Protein AF-A0A369HEW0-F1 (afdb_monomer_lite)

pLDDT: mean 71.05, std 19.81, range [28.72, 97.06]

Sequence (265 aa):
MFEVPEAKRVRREDLEASDDVSQSSLDDTNNAALRASLQAQLEKSLGLELGDVRSSTDKVRNDVSTSQTSRALDNKENEAGEFEFRLFSTAGSAPTVVLDVDEEAAGEGDIVVKRPPSYYFAIDLPDRLRQEYEVASVSGEDVLARSRCRSWGLELPWKVTTITTVAKANPDSGSTAESSANRKADKRKRPGKKTRIALRKRERAARERHDLMVKQEMDKAEHLKIKKTKLNRAKKMRRRAKDKEKKLAAVTAVARSEVESSGSE

Foldseek 3Di:
DDDDPDPPPDDPVNVVVPPPPDDDDDCPVVVVVVVVVVVVVVCVVVVVPPDDPDDDDDDDDDDDDDDDDDDDDDDDPDDDDWDQDDDPDPPDDGDTDDDDVPDPPPDPPPPDDDDPCVVVDVPDDDVVVVVVCVVVDADPVNVVVVVPDDDVVPDPVVPDDDDPPPPPDDPPDPDDDPPDPDPPPPPDDPDDPVVVVVVVVVVVVVVVVVVVVVVVVVVVVVVVVVVVVVVVVVVVVVVVVVVVVVVVVVVVVVVVVVVVVVPDD

Secondary structure (DSSP, 8-state):
----TT-----HHHHHSSS-S---SSSTTHHHHHHHHHHHHHHHHHT----------------------------------------S-SSSPPPP----SS-----S---S-PPPGGGT---S--HHHHHHHHHH---HHHHHHHHHS--TTT--TTT-----------TT--------TT------PPPPHHHHHHHHHHHHHHHHHHHHHHHHHHHHHHHHHHHHHHHHHHHHHHHHHHHHHHHHHHHHHHHHHHHHHSS--

Structure (mmCIF, N/CA/C/O backbone):
data_AF-A0A369HEW0-F1
#
_entry.id   AF-A0A369HEW0-F1
#
loop_
_atom_site.group_PDB
_atom_site.id
_atom_site.type_symbol
_atom_site.label_atom_id
_atom_site.label_alt_id
_atom_site.label_comp_id
_atom_site.label_asym_id
_atom_site.label_entity_id
_atom_site.label_seq_id
_atom_site.pdbx_PDB_ins_code
_atom_site.Cartn_x
_atom_site.Cartn_y
_atom_site.Cartn_z
_atom_site.occupancy
_atom_site.B_iso_or_equiv
_atom_site.auth_seq_id
_atom_site.auth_comp_id
_atom_site.auth_asym_id
_atom_site.auth_atom_id
_atom_site.pdbx_PDB_model_num
ATOM 1 N N . MET A 1 1 ? -4.517 45.716 0.220 1.00 43.44 1 MET A N 1
ATOM 2 C CA . MET A 1 1 ? -3.239 46.016 -0.454 1.00 43.44 1 MET A CA 1
ATOM 3 C C . MET A 1 1 ? -2.131 45.769 0.550 1.00 43.44 1 MET A C 1
ATOM 5 O O . MET A 1 1 ? -1.992 46.557 1.469 1.00 43.44 1 MET A O 1
ATOM 9 N N . PHE A 1 2 ? -1.423 44.649 0.439 1.00 49.41 2 PHE A N 1
ATOM 10 C CA . PHE A 1 2 ? -0.186 44.421 1.188 1.00 49.41 2 PHE A CA 1
ATOM 11 C C . PHE A 1 2 ? 0.885 44.083 0.155 1.00 49.41 2 PHE A C 1
ATOM 13 O O . PHE A 1 2 ? 1.078 42.925 -0.204 1.00 49.41 2 PHE A O 1
ATOM 20 N N . GLU A 1 3 ? 1.497 45.124 -0.404 1.00 57.69 3 GLU A N 1
ATOM 21 C CA . GLU A 1 3 ? 2.736 44.995 -1.165 1.00 57.69 3 GLU A CA 1
ATOM 22 C C . GLU A 1 3 ? 3.865 44.863 -0.149 1.00 57.69 3 GLU A C 1
ATOM 24 O O . GLU A 1 3 ? 4.192 45.816 0.550 1.00 57.69 3 GLU A O 1
ATOM 29 N N . VAL A 1 4 ? 4.418 43.658 -0.024 1.00 61.97 4 VAL A N 1
ATOM 30 C CA . VAL A 1 4 ? 5.662 43.424 0.712 1.00 61.97 4 VAL A CA 1
ATOM 31 C C . VAL A 1 4 ? 6.788 43.431 -0.324 1.00 61.97 4 VAL A C 1
ATOM 33 O O . VAL A 1 4 ? 6.874 42.482 -1.112 1.00 61.97 4 VAL A O 1
ATOM 36 N N . PRO A 1 5 ? 7.627 44.481 -0.384 1.00 64.00 5 PRO A N 1
ATOM 37 C CA . PRO A 1 5 ? 8.769 44.515 -1.284 1.00 64.00 5 PRO A CA 1
ATOM 38 C C . PRO A 1 5 ? 9.827 43.507 -0.810 1.00 64.00 5 PRO A C 1
ATOM 40 O O . PRO A 1 5 ? 10.137 43.431 0.374 1.00 64.00 5 PRO A O 1
ATOM 43 N N . GLU A 1 6 ? 10.375 42.735 -1.750 1.00 57.03 6 GLU A N 1
ATOM 44 C CA . GLU A 1 6 ? 11.596 41.922 -1.596 1.00 57.03 6 GLU A CA 1
ATOM 45 C C . GLU A 1 6 ? 11.590 40.752 -0.592 1.00 57.03 6 GLU A C 1
ATOM 47 O O . GLU A 1 6 ? 12.632 40.366 -0.060 1.00 57.03 6 GLU A O 1
ATOM 52 N N . ALA A 1 7 ? 10.468 40.052 -0.412 1.00 63.16 7 ALA A N 1
ATOM 53 C CA . ALA A 1 7 ? 10.545 38.700 0.145 1.00 63.16 7 ALA A CA 1
ATOM 54 C C . ALA A 1 7 ? 11.225 37.762 -0.877 1.00 63.16 7 ALA A C 1
ATOM 56 O O . ALA A 1 7 ? 10.597 37.321 -1.847 1.00 63.16 7 ALA A O 1
ATOM 57 N N . LYS A 1 8 ? 12.523 37.467 -0.682 1.00 67.56 8 LYS A N 1
ATOM 58 C CA . LYS A 1 8 ? 13.252 36.426 -1.428 1.00 67.56 8 LYS A CA 1
ATOM 59 C C . LYS A 1 8 ? 12.430 35.141 -1.374 1.00 67.56 8 LYS A C 1
ATOM 61 O O . LYS A 1 8 ? 12.284 34.526 -0.321 1.00 67.56 8 LYS A O 1
ATOM 66 N N . ARG A 1 9 ? 11.871 34.748 -2.520 1.00 69.62 9 ARG A N 1
ATOM 67 C CA . ARG A 1 9 ? 11.166 33.476 -2.684 1.00 69.62 9 ARG A CA 1
ATOM 68 C C . ARG A 1 9 ? 12.190 32.352 -2.562 1.00 69.62 9 ARG A C 1
ATOM 70 O O . ARG A 1 9 ? 12.772 31.959 -3.568 1.00 69.62 9 ARG A O 1
ATOM 77 N N . VAL A 1 10 ? 12.424 31.882 -1.340 1.00 73.62 10 VAL A N 1
ATOM 78 C CA . VAL A 1 10 ? 13.219 30.679 -1.079 1.00 73.62 10 VAL A CA 1
ATOM 79 C C . VAL A 1 10 ? 12.501 29.525 -1.761 1.00 73.62 10 VAL A C 1
ATOM 81 O O . VAL A 1 10 ? 11.338 29.239 -1.450 1.00 73.62 10 VAL A O 1
ATOM 84 N N . ARG A 1 11 ? 13.148 28.919 -2.756 1.00 75.31 11 ARG A N 1
ATOM 85 C CA . ARG A 1 11 ? 12.592 27.734 -3.401 1.00 75.31 11 ARG A CA 1
ATOM 86 C C . ARG A 1 11 ? 12.949 26.505 -2.576 1.00 75.31 11 ARG A C 1
ATOM 88 O O . ARG A 1 11 ? 13.924 26.497 -1.834 1.00 75.31 11 ARG A O 1
ATOM 95 N N . ARG A 1 12 ? 12.132 25.459 -2.688 1.00 71.94 12 ARG A N 1
ATOM 96 C CA . ARG A 1 12 ? 12.304 24.230 -1.904 1.00 71.94 12 ARG A CA 1
ATOM 97 C C . ARG A 1 12 ? 13.654 23.564 -2.187 1.00 71.94 12 ARG A C 1
ATOM 99 O O . ARG A 1 12 ? 14.259 23.024 -1.272 1.00 71.94 12 ARG A O 1
ATOM 106 N N . GLU A 1 13 ? 14.143 23.672 -3.419 1.00 71.00 13 GLU A N 1
ATOM 107 C CA . GLU A 1 13 ? 15.470 23.195 -3.809 1.00 71.00 13 GLU A CA 1
ATOM 108 C C . GLU A 1 13 ? 16.637 23.898 -3.089 1.00 71.00 13 GLU A C 1
ATOM 110 O O . GLU A 1 13 ? 17.673 23.269 -2.900 1.00 71.00 13 GLU A O 1
ATOM 115 N N . ASP A 1 14 ? 16.473 25.145 -2.628 1.00 72.75 14 ASP A N 1
ATOM 116 C CA . ASP A 1 14 ? 17.523 25.868 -1.892 1.00 72.75 14 ASP A CA 1
ATOM 117 C C . ASP A 1 14 ? 17.658 25.355 -0.447 1.00 72.75 14 ASP A C 1
ATOM 119 O O . ASP A 1 14 ? 18.722 25.468 0.153 1.00 72.75 14 ASP A O 1
ATOM 123 N N . LEU A 1 15 ? 16.588 24.767 0.104 1.00 69.19 15 LEU A N 1
ATOM 124 C CA . LEU A 1 15 ? 16.598 24.121 1.421 1.00 69.19 15 LEU A CA 1
ATOM 125 C C . LEU A 1 15 ? 17.226 22.722 1.368 1.00 69.19 15 LEU A C 1
ATOM 127 O O . LEU A 1 15 ? 17.818 22.281 2.343 1.00 69.19 15 LEU A O 1
ATOM 131 N N . GLU A 1 16 ? 17.101 22.025 0.237 1.00 63.41 16 GLU A N 1
ATOM 132 C CA . GLU A 1 16 ? 17.585 20.647 0.066 1.00 63.41 16 GLU A CA 1
ATOM 133 C C . GLU A 1 16 ? 19.072 20.585 -0.352 1.00 63.41 16 GLU A C 1
ATOM 135 O O . GLU A 1 16 ? 19.680 19.519 -0.299 1.00 63.41 16 GLU A O 1
ATOM 140 N N . ALA A 1 17 ? 19.684 21.711 -0.740 1.00 61.94 17 ALA A N 1
ATOM 141 C CA . ALA A 1 17 ? 21.079 21.767 -1.191 1.00 61.94 17 ALA A CA 1
ATOM 142 C C . ALA A 1 17 ? 22.119 21.778 -0.052 1.00 61.94 17 ALA A C 1
ATOM 144 O O . ALA A 1 17 ? 23.291 21.495 -0.301 1.00 61.94 17 ALA A O 1
ATOM 145 N N . SER A 1 18 ? 21.725 22.109 1.183 1.00 55.84 18 SER A N 1
ATOM 146 C CA . SER A 1 18 ? 22.656 22.212 2.319 1.00 55.84 18 SER A CA 1
ATOM 147 C C . SER A 1 18 ? 22.900 20.896 3.065 1.00 55.84 18 SER A C 1
ATOM 149 O O . SER A 1 18 ? 23.893 20.808 3.782 1.00 55.84 18 SER A O 1
ATOM 151 N N . ASP A 1 19 ? 22.075 19.869 2.848 1.00 55.44 19 ASP A N 1
ATOM 152 C CA . ASP A 1 19 ? 22.154 18.597 3.587 1.00 55.44 19 ASP A CA 1
ATOM 153 C C . ASP A 1 19 ? 22.855 17.458 2.813 1.00 55.44 19 ASP A C 1
ATOM 155 O O . ASP A 1 19 ? 22.998 16.355 3.336 1.00 55.44 19 ASP A O 1
ATOM 159 N N . ASP A 1 20 ? 23.350 17.700 1.591 1.00 50.72 20 ASP A N 1
ATOM 160 C CA . ASP A 1 20 ? 24.029 16.678 0.762 1.00 50.72 20 ASP A CA 1
ATOM 161 C C . ASP A 1 20 ? 25.547 16.575 1.032 1.00 50.72 20 ASP A C 1
ATOM 163 O O . ASP A 1 20 ? 26.320 16.078 0.210 1.00 50.72 20 ASP A O 1
ATOM 167 N N . VAL A 1 21 ? 26.006 17.055 2.194 1.00 51.50 21 VAL A N 1
ATOM 168 C CA . VAL A 1 21 ? 27.403 16.921 2.625 1.00 51.50 21 VAL A CA 1
ATOM 169 C C . VAL A 1 21 ? 27.518 15.811 3.670 1.00 51.50 21 VAL A C 1
ATOM 171 O O . VAL A 1 21 ? 27.501 16.035 4.874 1.00 51.50 21 VAL A O 1
ATOM 174 N N . SER A 1 22 ? 27.715 14.597 3.157 1.00 53.00 22 SER A N 1
ATOM 175 C CA . SER A 1 22 ? 28.584 13.579 3.760 1.00 53.00 22 SER A CA 1
ATOM 176 C C . SER A 1 22 ? 28.243 13.080 5.170 1.00 53.00 22 SER A C 1
ATOM 178 O O . SER A 1 22 ? 29.012 13.299 6.100 1.00 53.00 22 SER A O 1
ATOM 180 N N . GLN A 1 23 ? 27.207 12.248 5.304 1.00 46.94 23 GLN A N 1
ATOM 181 C CA . GLN A 1 23 ? 27.185 11.201 6.339 1.00 46.94 23 GLN A CA 1
ATOM 182 C C . GLN A 1 23 ? 26.529 9.922 5.811 1.00 46.94 23 GLN A C 1
ATOM 184 O O . GLN A 1 23 ? 25.386 9.600 6.120 1.00 46.94 23 GLN A O 1
ATOM 189 N N . SER A 1 24 ? 27.252 9.156 4.994 1.00 50.31 24 SER A N 1
ATOM 190 C CA . SER A 1 24 ? 26.924 7.739 4.833 1.00 50.31 24 SER A CA 1
ATOM 191 C C . SER A 1 24 ? 28.181 6.902 4.630 1.00 50.31 24 SER A C 1
ATOM 193 O O . SER A 1 24 ? 29.087 7.297 3.899 1.00 50.31 24 SER A O 1
ATOM 195 N N . SER A 1 25 ? 28.170 5.719 5.258 1.00 52.03 25 SER A N 1
ATOM 196 C CA . SER A 1 25 ? 28.952 4.527 4.898 1.00 52.03 25 SER A CA 1
ATOM 197 C C . SER A 1 25 ? 30.257 4.200 5.655 1.00 52.03 25 SER A C 1
ATOM 199 O O . SER A 1 25 ? 31.055 3.431 5.120 1.00 52.03 25 SER A O 1
ATOM 201 N N . LEU A 1 26 ? 30.487 4.666 6.891 1.00 50.00 26 LEU A N 1
ATOM 202 C CA . LEU A 1 26 ? 31.621 4.160 7.703 1.00 50.00 26 LEU A CA 1
ATOM 203 C C . LEU A 1 26 ? 31.261 3.550 9.075 1.00 50.00 26 LEU A C 1
ATOM 205 O O . LEU A 1 26 ? 32.088 2.830 9.623 1.00 50.00 26 LEU A O 1
ATOM 209 N N . ASP A 1 27 ? 30.030 3.709 9.583 1.00 55.25 27 ASP A N 1
ATOM 210 C CA . ASP A 1 27 ? 29.673 3.311 10.964 1.00 55.25 27 ASP A CA 1
ATOM 211 C C . ASP A 1 27 ? 28.719 2.107 11.098 1.00 55.25 27 ASP A C 1
ATOM 213 O O . ASP A 1 27 ? 28.297 1.759 12.206 1.00 55.25 27 ASP A O 1
ATOM 217 N N . ASP A 1 28 ? 28.368 1.428 10.002 1.00 59.19 28 ASP A N 1
ATOM 218 C CA . ASP A 1 28 ? 27.438 0.287 10.061 1.00 59.19 28 ASP A CA 1
ATOM 219 C C . ASP A 1 28 ? 28.030 -0.941 10.775 1.00 59.19 28 ASP A C 1
ATOM 221 O O . ASP A 1 28 ? 27.295 -1.717 11.388 1.00 59.19 28 ASP A O 1
ATOM 225 N N . THR A 1 29 ? 29.356 -1.101 10.766 1.00 59.69 29 THR A N 1
ATOM 226 C CA . THR A 1 29 ? 30.049 -2.214 11.436 1.00 59.69 29 THR A CA 1
ATOM 227 C C . THR A 1 29 ? 30.223 -1.972 12.937 1.00 59.69 29 THR A C 1
ATOM 229 O O . THR A 1 29 ? 29.933 -2.863 13.735 1.00 59.69 29 THR A O 1
ATOM 232 N N . ASN A 1 30 ? 30.609 -0.758 13.343 1.00 60.62 30 ASN A N 1
ATOM 233 C CA . ASN A 1 30 ? 30.760 -0.384 14.756 1.00 60.62 30 ASN A CA 1
ATOM 234 C C . ASN A 1 30 ? 29.416 -0.415 15.506 1.00 60.62 30 ASN A C 1
ATOM 236 O O . ASN A 1 30 ? 29.352 -0.804 16.674 1.00 60.62 30 ASN A O 1
ATOM 240 N N . ASN A 1 31 ? 28.315 -0.093 14.821 1.00 66.69 31 ASN A N 1
ATOM 241 C CA . ASN A 1 31 ? 26.976 -0.138 15.405 1.00 66.69 31 ASN A CA 1
ATOM 242 C C . ASN A 1 31 ? 26.407 -1.555 15.578 1.00 66.69 31 ASN A C 1
ATOM 244 O O . ASN A 1 31 ? 25.470 -1.734 16.356 1.00 66.69 31 ASN A O 1
ATOM 248 N N . ALA A 1 32 ? 26.935 -2.572 14.891 1.00 80.19 32 ALA A N 1
ATOM 249 C CA . ALA A 1 32 ? 26.426 -3.939 15.018 1.00 80.19 32 ALA A CA 1
ATOM 250 C C . ALA A 1 32 ? 26.731 -4.539 16.402 1.00 80.19 32 ALA A C 1
ATOM 252 O O . ALA A 1 32 ? 25.845 -5.109 17.039 1.00 80.19 32 ALA A O 1
ATOM 253 N N . ALA A 1 33 ? 27.956 -4.343 16.902 1.00 82.75 33 ALA A N 1
ATOM 254 C CA . ALA A 1 33 ? 28.369 -4.827 18.220 1.00 82.75 33 ALA A CA 1
ATOM 255 C C . ALA A 1 33 ? 27.622 -4.114 19.364 1.00 82.75 33 ALA A C 1
ATOM 257 O O . ALA A 1 33 ? 27.185 -4.754 20.321 1.00 82.75 33 ALA A O 1
ATOM 258 N N . LEU A 1 34 ? 27.406 -2.800 19.237 1.00 84.12 34 LEU A N 1
ATOM 259 C CA . LEU A 1 34 ? 26.615 -2.016 20.193 1.00 84.12 34 LEU A CA 1
ATOM 260 C C . LEU A 1 34 ? 25.149 -2.461 20.236 1.00 84.12 34 LEU A C 1
ATOM 262 O O . LEU A 1 34 ? 24.585 -2.600 21.320 1.00 84.12 34 LEU A O 1
ATOM 266 N N . ARG A 1 35 ? 24.544 -2.740 19.074 1.00 83.31 35 ARG A N 1
ATOM 267 C CA . ARG A 1 35 ? 23.167 -3.255 18.991 1.00 83.31 35 ARG A CA 1
ATOM 268 C C . ARG A 1 35 ? 23.030 -4.630 19.643 1.00 83.31 35 ARG A C 1
ATOM 270 O O . ARG A 1 35 ? 22.074 -4.836 20.381 1.00 83.31 35 ARG A O 1
ATOM 277 N N . ALA A 1 36 ? 23.995 -5.528 19.433 1.00 88.38 36 ALA A N 1
ATOM 278 C CA . ALA A 1 36 ? 23.998 -6.849 20.064 1.00 88.38 36 ALA A CA 1
ATOM 279 C C . ALA A 1 36 ? 24.123 -6.762 21.597 1.00 88.38 36 ALA A C 1
ATOM 281 O O . ALA A 1 36 ? 23.396 -7.441 22.316 1.00 88.38 36 A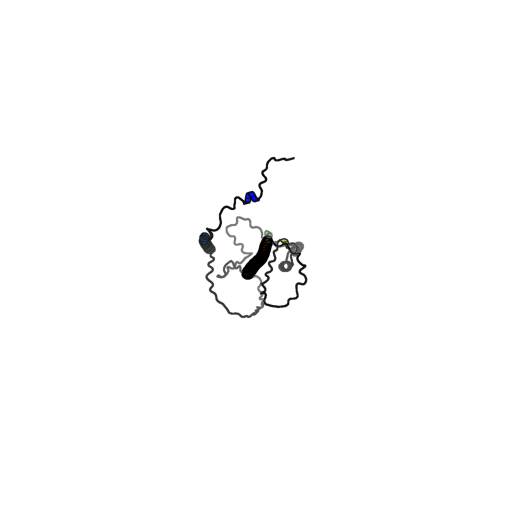LA A O 1
ATOM 282 N N . SER A 1 37 ? 24.994 -5.881 22.102 1.00 90.06 37 SER A N 1
ATOM 283 C CA . SER A 1 37 ? 25.149 -5.640 23.545 1.00 90.06 37 SER A CA 1
ATOM 284 C C . SER A 1 37 ? 23.868 -5.087 24.186 1.00 90.06 37 SER A C 1
ATOM 286 O O . SER A 1 37 ? 23.429 -5.567 25.233 1.00 90.06 37 SER A O 1
ATOM 288 N N . LEU A 1 38 ? 23.221 -4.119 23.527 1.00 89.75 38 LEU A N 1
ATOM 289 C CA . LEU A 1 38 ? 21.968 -3.522 23.995 1.00 89.75 38 LEU A CA 1
ATOM 290 C C . LEU A 1 38 ? 20.831 -4.552 23.990 1.00 89.75 38 LEU A C 1
ATOM 292 O O . LEU A 1 38 ? 20.068 -4.636 24.951 1.00 89.75 38 LEU A O 1
ATOM 296 N N . GLN A 1 39 ? 20.756 -5.377 22.945 1.00 86.75 39 GLN A N 1
ATOM 297 C CA . GLN A 1 39 ? 19.776 -6.454 22.861 1.00 86.75 39 GLN A CA 1
ATOM 298 C C . GLN A 1 39 ? 19.959 -7.478 23.993 1.00 86.75 39 GLN A C 1
ATOM 300 O O . GLN A 1 39 ? 18.987 -7.798 24.669 1.00 86.75 39 GLN A O 1
ATOM 305 N N . ALA A 1 40 ? 21.192 -7.903 24.283 1.00 88.38 40 ALA A N 1
ATOM 306 C CA . ALA A 1 40 ? 21.470 -8.817 25.393 1.00 88.38 40 ALA A CA 1
ATOM 307 C C . ALA A 1 40 ? 21.103 -8.215 26.767 1.00 88.38 40 ALA A C 1
ATOM 309 O O . ALA A 1 40 ? 20.623 -8.918 27.657 1.00 88.38 40 ALA A O 1
ATOM 310 N N . GLN A 1 41 ? 21.289 -6.901 26.955 1.00 90.88 41 GLN A N 1
ATOM 311 C CA . GLN A 1 41 ? 20.840 -6.212 28.171 1.00 90.88 41 GLN A CA 1
ATOM 312 C C . GLN A 1 41 ? 19.312 -6.161 28.293 1.00 90.88 41 GLN A C 1
ATOM 314 O O . GLN A 1 41 ? 18.798 -6.311 29.402 1.00 90.88 41 GLN A O 1
ATOM 319 N N . LEU A 1 42 ? 18.596 -5.968 27.181 1.00 85.31 42 LEU A N 1
ATOM 320 C CA . LEU A 1 42 ? 17.131 -6.015 27.154 1.00 85.31 42 LEU A CA 1
ATOM 321 C C . LEU A 1 42 ? 16.603 -7.424 27.439 1.00 85.31 42 LEU A C 1
ATOM 323 O O . LEU A 1 42 ? 15.670 -7.582 28.216 1.00 85.31 42 LEU A O 1
ATOM 327 N N . GLU A 1 43 ? 17.216 -8.456 26.867 1.00 86.69 43 GLU A N 1
ATOM 328 C CA . GLU A 1 43 ? 16.839 -9.852 27.126 1.00 86.69 43 GLU A CA 1
ATOM 329 C C . GLU A 1 43 ? 17.038 -10.214 28.606 1.00 86.69 43 GLU A C 1
ATOM 331 O O . GLU A 1 43 ? 16.149 -10.793 29.237 1.00 86.69 43 GLU A O 1
ATOM 336 N N . LYS A 1 44 ? 18.156 -9.771 29.199 1.00 84.12 44 LYS A N 1
ATOM 337 C CA . LYS A 1 44 ? 18.457 -9.963 30.623 1.00 84.12 44 LYS A CA 1
ATOM 338 C C . LYS A 1 44 ? 17.494 -9.217 31.551 1.00 84.12 44 LYS A C 1
ATOM 340 O O . LYS A 1 44 ? 17.166 -9.739 32.613 1.00 84.12 44 LYS A O 1
ATOM 345 N N . SER A 1 45 ? 17.055 -8.008 31.193 1.00 82.12 45 SER A N 1
ATOM 346 C CA . SER A 1 45 ? 16.115 -7.237 32.021 1.00 82.12 45 SER A CA 1
ATOM 347 C C . SER A 1 45 ? 14.678 -7.748 31.921 1.00 82.12 45 SER A C 1
ATOM 349 O O . SER A 1 45 ? 13.921 -7.619 32.880 1.00 82.12 45 SER A O 1
ATOM 351 N N . LEU A 1 46 ? 14.315 -8.360 30.791 1.00 82.69 46 LEU A N 1
ATOM 352 C CA . LEU A 1 46 ? 12.983 -8.911 30.545 1.00 82.69 46 LEU A CA 1
ATOM 353 C C . LEU A 1 46 ? 12.829 -10.372 31.001 1.00 82.69 46 LEU A C 1
ATOM 355 O O . LEU A 1 46 ? 11.726 -10.907 30.925 1.00 82.69 46 LEU A O 1
ATOM 359 N N . GLY A 1 47 ? 13.901 -11.020 31.474 1.00 73.19 47 GLY A N 1
ATOM 360 C CA . GLY A 1 47 ? 13.859 -12.409 31.952 1.00 73.19 47 GLY A CA 1
ATOM 361 C C . GLY A 1 47 ? 13.501 -13.424 30.861 1.00 73.19 47 GLY A C 1
ATOM 362 O O . GLY A 1 47 ? 13.029 -14.517 31.163 1.00 73.19 47 GLY A O 1
ATOM 363 N N . LEU A 1 48 ? 13.704 -13.061 29.591 1.00 64.44 48 LEU A N 1
ATOM 364 C CA . LEU A 1 48 ? 13.400 -13.887 28.426 1.00 64.44 48 LEU A CA 1
ATOM 365 C C . LEU A 1 48 ? 14.587 -14.811 28.117 1.00 64.44 48 LEU A C 1
ATOM 367 O O . LEU A 1 48 ? 15.175 -14.732 27.042 1.00 64.44 48 LEU A O 1
ATOM 371 N N . GLU A 1 49 ? 14.959 -15.695 29.043 1.00 57.56 49 GLU A N 1
ATOM 372 C CA . GLU A 1 49 ? 15.789 -16.848 28.675 1.00 57.56 49 GLU A CA 1
ATOM 373 C C . GLU A 1 49 ? 14.927 -17.833 27.870 1.00 57.56 49 GLU A C 1
ATOM 375 O O . GLU A 1 49 ? 14.379 -18.804 28.395 1.00 57.56 49 GLU A O 1
ATOM 380 N N . LEU A 1 50 ? 14.775 -17.580 26.567 1.00 59.91 50 LEU A N 1
ATOM 381 C CA . LEU A 1 50 ? 14.363 -18.626 25.636 1.00 59.91 50 LEU A CA 1
ATOM 382 C C . LEU A 1 50 ? 15.562 -19.553 25.433 1.00 59.91 50 LEU A C 1
ATOM 384 O O . LEU A 1 50 ? 16.407 -19.337 24.566 1.00 59.91 50 LEU A O 1
ATOM 388 N N . GLY A 1 51 ? 15.627 -20.581 26.275 1.00 45.50 51 GLY A N 1
ATOM 389 C CA . GLY A 1 51 ? 16.532 -21.704 26.096 1.00 45.50 51 GLY A CA 1
ATOM 390 C C . GLY A 1 51 ? 16.399 -22.309 24.695 1.00 45.50 51 GLY A C 1
ATOM 391 O O . GLY A 1 51 ? 15.301 -22.491 24.171 1.00 45.50 51 GLY A O 1
ATOM 392 N N . ASP A 1 52 ? 17.559 -22.607 24.117 1.00 46.84 52 ASP A N 1
ATOM 393 C CA . ASP A 1 52 ? 17.819 -23.304 22.858 1.00 46.84 52 ASP A CA 1
ATOM 394 C C . ASP A 1 52 ? 16.888 -24.519 22.643 1.00 46.84 52 ASP A C 1
ATOM 396 O O . ASP A 1 52 ? 17.146 -25.627 23.123 1.00 46.84 52 ASP A O 1
ATOM 400 N N . VAL A 1 53 ? 15.777 -24.332 21.916 1.00 39.56 53 VAL A N 1
ATOM 401 C CA . VAL A 1 53 ? 14.936 -25.449 21.462 1.00 39.56 53 VAL A CA 1
ATOM 402 C C . VAL A 1 53 ? 15.605 -26.073 20.246 1.00 39.56 53 VAL A C 1
ATOM 404 O O . VAL A 1 53 ? 15.380 -25.695 19.095 1.00 39.56 53 VAL A O 1
ATOM 407 N N . ARG A 1 54 ? 16.437 -27.073 20.537 1.00 38.06 54 ARG A N 1
ATOM 408 C CA . ARG A 1 54 ? 16.964 -28.026 19.565 1.00 38.06 54 ARG A CA 1
ATOM 409 C C . ARG A 1 54 ? 15.831 -28.652 18.754 1.00 38.06 54 ARG A C 1
ATOM 411 O O . ARG A 1 54 ? 14.831 -29.130 19.287 1.00 38.06 54 ARG A O 1
ATOM 418 N N . SER A 1 55 ? 16.052 -28.697 17.446 1.00 43.41 55 SER A N 1
ATOM 419 C CA . SER A 1 55 ? 15.220 -29.372 16.460 1.00 43.41 55 SER A CA 1
ATOM 420 C C . SER A 1 55 ? 14.933 -30.827 16.841 1.00 43.41 55 SER A C 1
ATOM 422 O O . SER A 1 55 ? 15.852 -31.644 16.908 1.00 43.41 55 SER A O 1
ATOM 424 N N . SER A 1 56 ? 13.655 -31.173 16.983 1.00 37.22 56 SER A N 1
ATOM 425 C CA . SER A 1 56 ? 13.187 -32.545 16.792 1.00 37.22 56 SER A CA 1
ATOM 426 C C . SER A 1 56 ? 12.010 -32.543 15.821 1.00 37.22 56 SER A C 1
ATOM 428 O O . SER A 1 56 ? 10.956 -31.956 16.047 1.00 37.22 56 SER A O 1
ATOM 430 N N . THR A 1 57 ? 12.275 -33.146 14.672 1.00 38.00 57 THR A N 1
ATOM 431 C CA . THR A 1 57 ? 11.338 -33.482 13.609 1.00 38.00 57 THR A CA 1
ATOM 432 C C . THR A 1 57 ? 10.564 -34.756 13.957 1.00 38.00 57 THR A C 1
ATOM 434 O O . THR A 1 57 ? 11.129 -35.691 14.517 1.00 38.00 57 THR A O 1
ATOM 437 N N . ASP A 1 58 ? 9.309 -34.786 13.505 1.00 34.28 58 ASP A N 1
ATOM 438 C CA . ASP A 1 58 ? 8.466 -35.947 13.187 1.00 34.28 58 ASP A CA 1
ATOM 439 C C . ASP A 1 58 ? 7.971 -36.889 14.302 1.00 34.28 58 ASP A C 1
ATOM 441 O O . ASP A 1 58 ? 8.647 -37.827 14.721 1.00 34.28 58 ASP A O 1
ATOM 445 N N . LYS A 1 59 ? 6.660 -36.793 14.583 1.00 35.88 59 LYS A N 1
ATOM 446 C CA . LYS A 1 59 ? 5.712 -37.880 14.265 1.00 35.88 59 LYS A CA 1
ATOM 447 C C . LYS A 1 59 ? 4.259 -37.387 14.204 1.00 35.88 59 LYS A C 1
ATOM 449 O O . LYS A 1 59 ? 3.720 -36.825 15.149 1.00 35.88 59 LYS A O 1
ATOM 454 N N . VAL A 1 60 ? 3.637 -37.647 13.058 1.00 38.03 60 VAL A N 1
ATOM 455 C CA . VAL A 1 60 ? 2.218 -37.448 12.734 1.00 38.03 60 VAL A CA 1
ATOM 456 C C . VAL A 1 60 ? 1.408 -38.668 13.204 1.00 38.03 60 VAL A C 1
ATOM 458 O O . VAL A 1 60 ? 1.810 -39.786 12.884 1.00 38.03 60 VAL A O 1
ATOM 461 N N . ARG A 1 61 ? 0.256 -38.463 13.869 1.00 33.72 61 ARG A N 1
ATOM 462 C CA . ARG A 1 61 ? -1.101 -38.950 13.485 1.00 33.72 61 ARG A CA 1
ATOM 463 C C . ARG A 1 61 ? -2.098 -38.990 14.662 1.00 33.72 61 ARG A C 1
ATOM 465 O O . ARG A 1 61 ? -1.826 -39.618 15.672 1.00 33.72 61 ARG A O 1
ATOM 472 N N . ASN A 1 62 ? -3.245 -38.337 14.420 1.00 37.53 62 ASN A N 1
ATOM 473 C CA . ASN A 1 62 ? -4.629 -38.571 14.872 1.00 37.53 62 ASN A CA 1
ATOM 474 C C . ASN A 1 62 ? -4.892 -39.518 16.058 1.00 37.53 62 ASN A C 1
ATOM 476 O O . ASN A 1 62 ? -4.581 -40.697 15.954 1.00 37.53 62 ASN A O 1
ATOM 480 N N . ASP A 1 63 ? -5.712 -39.071 17.019 1.00 28.72 63 ASP A N 1
ATOM 481 C CA . ASP A 1 63 ? -7.144 -39.413 16.984 1.00 28.72 63 ASP A CA 1
ATOM 482 C C . ASP A 1 63 ? -8.007 -38.420 17.784 1.00 28.72 63 ASP A C 1
ATOM 484 O O . ASP A 1 63 ? -7.609 -37.916 18.835 1.00 28.72 63 ASP A O 1
ATOM 488 N N . VAL A 1 64 ? -9.185 -38.123 17.241 1.00 43.94 64 VAL A N 1
ATOM 489 C CA . VAL A 1 64 ? -10.260 -37.362 17.881 1.00 43.94 64 VAL A CA 1
ATOM 490 C C . VAL A 1 64 ? -11.059 -38.357 18.707 1.00 43.94 64 VAL A C 1
ATOM 492 O O . VAL A 1 64 ? -11.602 -39.318 18.176 1.00 43.94 64 VAL A O 1
ATOM 495 N N . SER A 1 65 ? -11.187 -38.119 20.006 1.00 35.16 65 SER A N 1
ATOM 496 C CA . SER A 1 65 ? -12.210 -38.780 20.812 1.00 35.16 65 SER A CA 1
ATOM 497 C C . SER A 1 65 ? -12.790 -37.787 21.800 1.00 35.16 65 SER A C 1
ATOM 499 O O . SER A 1 65 ? -12.230 -37.473 22.845 1.00 35.16 65 SER A O 1
ATOM 501 N N . THR A 1 66 ? -13.940 -37.268 21.386 1.00 41.50 66 THR A N 1
ATOM 502 C CA . THR A 1 66 ? -15.012 -36.766 22.231 1.00 41.50 66 THR A CA 1
ATOM 503 C C . THR A 1 66 ? -15.234 -37.706 23.412 1.00 41.50 66 THR A C 1
ATOM 505 O O . THR A 1 66 ? -15.663 -38.840 23.231 1.00 41.50 66 THR A O 1
ATOM 508 N N . SER A 1 67 ? -15.025 -37.210 24.625 1.00 33.44 67 SER A N 1
ATOM 509 C CA . SER A 1 67 ? -15.628 -37.782 25.826 1.00 33.44 67 SER A CA 1
ATOM 510 C C . SER A 1 67 ?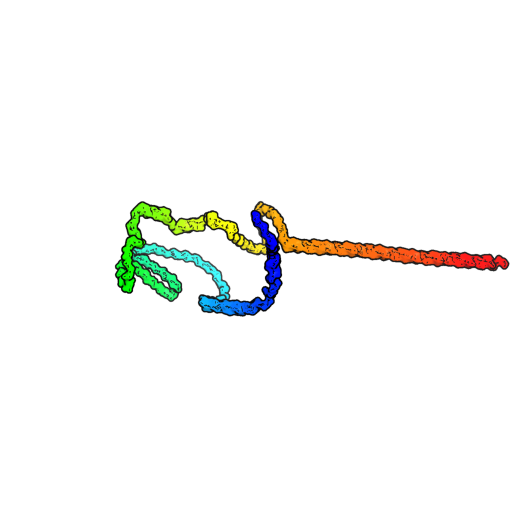 -16.451 -36.695 26.501 1.00 33.44 67 SER A C 1
ATOM 512 O O . SER A 1 67 ? -15.961 -35.904 27.303 1.00 33.44 67 SER A O 1
ATOM 514 N N . GLN A 1 68 ? -17.720 -36.658 26.095 1.00 42.31 68 GLN A N 1
ATOM 515 C CA . GLN A 1 68 ? -18.816 -36.168 26.916 1.00 42.31 68 GLN A CA 1
ATOM 516 C C . GLN A 1 68 ? -18.778 -36.935 28.242 1.00 42.31 68 GLN A C 1
ATOM 518 O O . GLN A 1 68 ? -18.871 -38.161 28.242 1.00 42.31 68 GLN A O 1
ATOM 523 N N . THR A 1 69 ? -18.666 -36.230 29.361 1.00 29.45 69 THR A N 1
ATOM 524 C CA . THR A 1 69 ? -19.048 -36.770 30.663 1.00 29.45 69 THR A CA 1
ATOM 525 C C . THR A 1 69 ? -20.331 -36.077 31.090 1.00 29.45 69 THR A C 1
ATOM 527 O O . THR A 1 69 ? -20.423 -34.861 31.248 1.00 29.45 69 THR A O 1
ATOM 530 N N . SER A 1 70 ? -21.368 -36.899 31.149 1.00 35.41 70 SER A N 1
ATOM 531 C CA . SER A 1 70 ? -22.719 -36.594 31.581 1.00 35.41 70 SER A CA 1
ATOM 532 C C . SER A 1 70 ? -22.731 -35.929 32.954 1.00 35.41 70 SER A C 1
ATOM 534 O O . SER A 1 70 ? -22.240 -36.497 33.928 1.00 35.41 70 SER A O 1
ATOM 536 N N . ARG A 1 71 ? -23.376 -34.760 33.022 1.00 35.62 71 ARG A N 1
ATOM 537 C CA . ARG A 1 71 ? -23.940 -34.196 34.250 1.00 35.62 71 ARG A CA 1
ATOM 538 C C . ARG A 1 71 ? -24.892 -35.223 34.865 1.00 35.62 71 ARG A C 1
ATOM 540 O O . ARG A 1 71 ? -25.996 -35.412 34.358 1.00 35.62 71 ARG A O 1
ATOM 547 N N . ALA A 1 72 ? -24.460 -35.868 35.941 1.00 32.44 72 ALA A N 1
ATOM 548 C CA . ALA A 1 72 ? -25.373 -36.421 36.924 1.00 32.44 72 ALA A CA 1
ATOM 549 C C . ALA A 1 72 ? -25.750 -35.276 37.869 1.00 32.44 72 ALA A C 1
ATOM 551 O O . ALA A 1 72 ? -24.883 -34.615 38.438 1.00 32.44 72 ALA A O 1
ATOM 552 N N . LEU A 1 73 ? -27.049 -35.004 37.938 1.00 43.94 73 LEU A N 1
ATOM 553 C CA . LEU A 1 73 ? -27.662 -34.202 38.981 1.00 43.94 73 LEU A CA 1
ATOM 554 C C . LEU A 1 73 ? -27.383 -34.898 40.312 1.00 43.94 73 LEU A C 1
ATOM 556 O O . LEU A 1 73 ? -27.822 -36.032 40.486 1.00 43.94 73 LEU A O 1
ATOM 560 N N . ASP A 1 74 ? -26.705 -34.216 41.228 1.00 31.86 74 ASP A N 1
ATOM 561 C CA . ASP A 1 74 ? -26.872 -34.499 42.643 1.00 31.86 74 ASP A CA 1
ATOM 562 C C . ASP A 1 74 ? -27.213 -33.210 43.377 1.00 31.86 74 ASP A C 1
ATOM 564 O O . ASP A 1 74 ? -26.620 -32.147 43.197 1.00 31.86 74 ASP A O 1
ATOM 568 N N . ASN A 1 75 ? -28.296 -33.342 44.117 1.00 42.03 75 ASN A N 1
ATOM 569 C CA . ASN A 1 75 ? -29.092 -32.307 44.722 1.00 42.03 75 ASN A CA 1
ATOM 570 C C . ASN A 1 75 ? -28.474 -31.948 46.077 1.00 42.03 75 ASN A C 1
ATOM 572 O O . ASN A 1 75 ? -28.639 -32.708 47.030 1.00 42.03 75 ASN A O 1
ATOM 576 N N . LYS A 1 76 ? -27.780 -30.810 46.171 1.00 35.22 76 LYS A N 1
ATOM 577 C CA . LYS A 1 76 ? -27.575 -30.088 47.434 1.00 35.22 76 LYS A CA 1
ATOM 578 C C . LYS A 1 76 ? -27.657 -28.588 47.174 1.00 35.22 76 LYS A C 1
ATOM 580 O O . LYS A 1 76 ? -26.785 -27.994 46.552 1.00 35.22 76 LYS A O 1
ATOM 585 N N . GLU A 1 77 ? -28.769 -28.020 47.615 1.00 44.69 77 GLU A N 1
ATOM 586 C CA . GLU A 1 77 ? -28.963 -26.587 47.797 1.00 44.69 77 GLU A CA 1
ATOM 587 C C . GLU A 1 77 ? -27.933 -26.051 48.813 1.00 44.69 77 GLU A C 1
ATOM 589 O O . GLU A 1 77 ? -27.633 -26.728 49.797 1.00 44.69 77 GLU A O 1
ATOM 594 N N . ASN A 1 78 ? -27.458 -24.822 48.574 1.00 40.47 78 ASN A N 1
ATOM 595 C CA . ASN A 1 78 ? -26.562 -23.994 49.401 1.00 40.47 78 ASN A CA 1
ATOM 596 C C . ASN A 1 78 ? -25.049 -24.256 49.320 1.00 40.47 78 ASN A C 1
ATOM 598 O O . ASN A 1 78 ? -24.420 -24.574 50.323 1.00 40.47 78 ASN A O 1
ATOM 602 N N . GLU A 1 79 ? -24.438 -23.971 48.170 1.00 44.62 79 GLU A N 1
ATOM 603 C CA . GLU A 1 79 ? -23.007 -23.642 48.121 1.00 44.62 79 GLU A CA 1
ATOM 604 C C . GLU A 1 79 ? -22.838 -22.407 47.227 1.00 44.62 79 GLU A C 1
ATOM 606 O O . GLU A 1 79 ? -23.053 -22.446 46.012 1.00 44.62 79 GLU A O 1
ATOM 611 N N . ALA A 1 80 ? -22.603 -21.257 47.865 1.00 47.50 80 ALA A N 1
ATOM 612 C CA . ALA A 1 80 ? -22.323 -19.998 47.191 1.00 47.50 80 ALA A CA 1
ATOM 613 C C . ALA A 1 80 ? -21.152 -20.211 46.220 1.00 47.50 80 ALA A C 1
ATOM 615 O O . ALA A 1 80 ? -20.136 -20.782 46.594 1.00 47.50 80 ALA A O 1
ATOM 616 N N . GLY A 1 81 ? -21.331 -19.802 44.961 1.00 52.75 81 GLY A N 1
ATOM 617 C CA . GLY A 1 81 ? -20.468 -20.193 43.846 1.00 52.75 81 GLY A CA 1
ATOM 618 C C . GLY A 1 81 ? -18.972 -20.053 44.134 1.00 52.75 81 GLY A C 1
ATOM 619 O O . GLY A 1 81 ? -18.450 -18.945 44.239 1.00 52.75 81 GLY A O 1
ATOM 620 N N . GLU A 1 82 ? -18.285 -21.188 44.214 1.00 57.59 82 GLU A N 1
ATOM 621 C CA . GLU A 1 82 ? -16.835 -21.261 44.341 1.00 57.59 82 GLU A CA 1
ATOM 622 C C . GLU A 1 82 ? -16.191 -20.906 42.993 1.00 57.59 82 GLU A C 1
ATOM 624 O O . GLU A 1 82 ? -16.397 -21.583 41.982 1.00 57.59 82 GLU A O 1
ATOM 629 N N . PHE A 1 83 ? -15.411 -19.824 42.954 1.00 56.06 83 PHE A N 1
ATOM 630 C CA . PHE A 1 83 ? -14.717 -19.389 41.741 1.00 56.06 83 PHE A CA 1
ATOM 631 C C . PHE A 1 83 ? -13.205 -19.639 41.859 1.00 56.06 83 PHE A C 1
ATOM 633 O O . PHE A 1 83 ? -12.504 -18.974 42.620 1.00 56.06 83 PHE A O 1
ATOM 640 N N . GLU A 1 84 ? -12.681 -20.581 41.065 1.00 62.19 84 GLU A N 1
ATOM 641 C CA . GLU A 1 84 ? -11.239 -20.854 40.955 1.00 62.19 84 GLU A CA 1
ATOM 642 C C . GLU A 1 84 ? -10.569 -19.802 40.051 1.00 62.19 84 GLU A C 1
ATOM 644 O O . GLU A 1 84 ? -10.571 -19.905 38.821 1.00 62.19 84 GLU A O 1
ATOM 649 N N . PHE A 1 85 ? -9.965 -18.771 40.649 1.00 60.16 85 PHE A N 1
ATOM 650 C CA . PHE A 1 85 ? -9.180 -17.784 39.906 1.00 60.16 85 PHE A CA 1
ATOM 651 C C . PHE A 1 85 ? -7.712 -18.203 39.813 1.00 60.16 85 PHE A C 1
ATOM 653 O O . PHE A 1 85 ? -6.958 -18.173 40.785 1.00 60.16 85 PHE A O 1
ATOM 660 N N . ARG A 1 86 ? -7.268 -18.544 38.601 1.00 65.00 86 ARG A N 1
ATOM 661 C CA . ARG A 1 86 ? -5.858 -18.835 38.312 1.00 65.00 86 ARG A CA 1
ATOM 662 C C . ARG A 1 86 ? -5.074 -17.547 38.087 1.00 65.00 86 ARG A C 1
ATOM 664 O O . ARG A 1 86 ? -4.940 -17.079 36.957 1.00 65.00 86 ARG A O 1
ATOM 671 N N . LEU A 1 87 ? -4.535 -16.979 39.161 1.00 65.94 87 LEU A N 1
ATOM 672 C CA . LEU A 1 87 ? -3.631 -15.832 39.083 1.00 65.94 87 LEU A CA 1
ATOM 673 C C . LEU A 1 87 ? -2.192 -16.304 38.823 1.00 65.94 87 LEU A C 1
ATOM 675 O O . LEU A 1 87 ? -1.502 -16.784 39.714 1.00 65.94 87 LEU A O 1
ATOM 679 N N . PHE A 1 88 ? -1.769 -16.174 37.563 1.00 65.06 88 PHE A N 1
ATOM 680 C CA . PHE A 1 88 ? -0.381 -16.176 37.076 1.00 65.06 88 PHE A CA 1
ATOM 681 C C . PHE A 1 88 ? 0.603 -17.199 37.688 1.00 65.06 88 PHE A C 1
ATOM 683 O O . PHE A 1 88 ? 1.755 -16.863 37.930 1.00 65.06 88 PHE A O 1
ATOM 690 N N . SER A 1 89 ? 0.206 -18.456 37.896 1.00 59.53 89 SER A N 1
ATOM 691 C CA . SER A 1 89 ? 1.105 -19.627 37.854 1.00 59.53 89 SER A CA 1
ATOM 692 C C . SER A 1 89 ? 0.287 -20.924 37.911 1.00 59.53 89 SER A C 1
ATOM 694 O O . SER A 1 89 ? -0.732 -20.993 38.589 1.00 59.53 89 SER A O 1
ATOM 696 N N . THR A 1 90 ? 0.705 -21.961 37.179 1.00 59.44 90 THR A N 1
ATOM 697 C CA . THR A 1 90 ? 0.042 -23.284 37.143 1.00 59.44 90 THR A CA 1
ATOM 698 C C . THR A 1 90 ? 0.663 -24.290 38.120 1.00 59.44 90 THR A C 1
ATOM 700 O O . THR A 1 90 ? 0.442 -25.490 37.986 1.00 59.44 90 THR A O 1
ATOM 703 N N . ALA A 1 91 ? 1.492 -23.829 39.060 1.00 56.31 91 ALA A N 1
ATOM 704 C CA . ALA A 1 91 ? 2.317 -24.673 39.923 1.00 56.31 91 ALA A CA 1
ATOM 705 C C . ALA A 1 91 ? 2.015 -24.428 41.413 1.00 56.31 91 ALA A C 1
ATOM 707 O O . ALA A 1 91 ? 2.893 -24.054 42.184 1.00 56.31 91 ALA A O 1
ATOM 708 N N . GLY A 1 92 ? 0.758 -24.621 41.812 1.00 63.25 92 GLY A N 1
ATOM 709 C CA . GLY A 1 92 ? 0.319 -24.568 43.208 1.00 63.25 92 GLY A CA 1
ATOM 710 C C . GLY A 1 92 ? -1.196 -24.726 43.325 1.00 63.25 92 GLY A C 1
ATOM 711 O O . GLY A 1 92 ? -1.919 -24.371 42.395 1.00 63.25 92 GLY A O 1
ATOM 712 N N . SER A 1 93 ? -1.679 -25.283 44.442 1.00 62.47 93 SER A N 1
ATOM 713 C CA . SER A 1 93 ? -3.114 -25.329 44.751 1.00 62.47 93 SER A CA 1
ATOM 714 C C . SER A 1 93 ? -3.647 -23.899 44.839 1.00 62.47 93 SER A C 1
ATOM 716 O O . SER A 1 93 ? -3.149 -23.114 45.649 1.00 62.47 93 SER A O 1
ATOM 718 N N . ALA A 1 94 ? -4.611 -23.553 43.984 1.00 60.34 94 ALA A N 1
ATOM 719 C CA . ALA A 1 94 ? -5.171 -22.210 43.932 1.00 60.34 94 ALA A CA 1
ATOM 720 C C . ALA A 1 94 ? -5.822 -21.854 45.283 1.00 60.34 94 ALA A C 1
ATOM 722 O O . ALA A 1 94 ? -6.551 -22.683 45.831 1.00 60.34 94 ALA A O 1
ATOM 723 N N . PRO A 1 95 ? -5.567 -20.659 45.842 1.00 59.06 95 PRO A N 1
ATOM 724 C CA . PRO A 1 95 ? -6.240 -20.225 47.058 1.00 59.06 95 PRO A CA 1
ATOM 725 C C . PRO A 1 95 ? -7.738 -20.050 46.777 1.00 59.06 95 PRO A C 1
ATOM 727 O O . PRO A 1 95 ? -8.131 -19.241 45.937 1.00 59.06 95 PRO A O 1
ATOM 730 N N . THR A 1 96 ? -8.568 -20.822 47.476 1.00 57.81 96 THR A N 1
ATOM 731 C CA . THR A 1 96 ? -10.029 -20.699 47.472 1.00 57.81 96 THR A CA 1
ATOM 732 C C . THR A 1 96 ? -10.434 -19.491 48.309 1.00 57.81 96 THR A C 1
ATOM 734 O O . THR A 1 96 ? -10.156 -19.445 49.507 1.00 57.81 96 THR A O 1
ATOM 737 N N . VAL A 1 97 ? -11.071 -18.504 47.680 1.00 57.31 97 VAL A N 1
ATOM 738 C CA . VAL A 1 97 ? -11.638 -17.337 48.366 1.00 57.31 97 VAL A CA 1
ATOM 739 C C . VAL A 1 97 ? -13.140 -17.556 48.482 1.00 57.31 97 VAL A C 1
ATOM 741 O O . VAL A 1 97 ? -13.848 -17.503 47.478 1.00 57.31 97 VAL A O 1
ATOM 744 N N . VAL A 1 98 ? -13.607 -17.823 49.700 1.00 70.19 98 VAL A N 1
ATOM 745 C CA . VAL A 1 98 ? -15.034 -17.902 50.029 1.00 70.19 98 VAL A CA 1
ATOM 746 C C . VAL A 1 98 ? -15.515 -16.484 50.330 1.00 70.19 98 VAL A C 1
ATOM 748 O O . VAL A 1 98 ? -14.931 -15.788 51.160 1.00 70.19 98 VAL A O 1
ATOM 751 N N . LEU A 1 99 ? -16.530 -16.022 49.597 1.00 60.34 99 LEU A N 1
ATOM 752 C CA . LEU A 1 99 ? -17.214 -14.764 49.887 1.00 60.34 99 LEU A CA 1
ATOM 753 C C . LEU A 1 99 ? -18.426 -15.080 50.760 1.00 60.34 99 LEU A C 1
ATOM 755 O O . LEU A 1 99 ? -19.535 -15.247 50.253 1.00 60.34 99 LEU A O 1
ATOM 759 N N . ASP A 1 100 ? -18.196 -15.174 52.064 1.00 65.00 100 ASP A N 1
ATOM 760 C CA . ASP A 1 100 ? -19.275 -15.257 53.039 1.00 65.00 100 ASP A CA 1
ATOM 761 C C . ASP A 1 100 ? -19.971 -13.894 53.100 1.00 65.00 100 ASP A C 1
ATOM 763 O O . ASP A 1 100 ? -19.413 -12.901 53.564 1.00 65.00 100 ASP A O 1
ATOM 767 N N . VAL A 1 101 ? -21.194 -13.833 52.573 1.00 62.12 101 VAL A N 1
ATOM 768 C CA . VAL A 1 101 ? -22.018 -12.612 52.559 1.00 62.12 101 VAL A CA 1
ATOM 769 C C . VAL A 1 101 ? -22.481 -12.234 53.978 1.00 62.12 101 VAL A C 1
ATOM 771 O O . VAL A 1 101 ? -22.864 -11.090 54.206 1.00 62.12 101 VAL A O 1
ATOM 774 N N . ASP A 1 102 ? -22.356 -13.159 54.936 1.00 58.22 102 ASP A N 1
ATOM 775 C CA . ASP A 1 102 ? -22.894 -13.037 56.294 1.00 58.22 102 ASP A CA 1
ATOM 776 C C . ASP A 1 102 ? -21.825 -12.935 57.408 1.00 58.22 102 ASP A C 1
ATOM 778 O O . ASP A 1 102 ? -22.177 -12.649 58.554 1.00 58.22 102 ASP A O 1
ATOM 782 N N . GLU A 1 103 ? -20.526 -13.113 57.121 1.00 59.03 103 GLU A N 1
ATOM 783 C CA . GLU A 1 103 ? -19.464 -12.917 58.126 1.00 59.03 103 GLU A CA 1
ATOM 784 C C . GLU A 1 103 ? -18.852 -11.513 58.038 1.00 59.03 103 GLU A C 1
ATOM 786 O O . GLU A 1 103 ? -17.802 -11.260 57.444 1.00 59.03 103 GLU A O 1
ATOM 791 N N . GLU A 1 104 ? -19.512 -10.571 58.709 1.00 60.75 104 GLU A N 1
ATOM 792 C CA . GLU A 1 104 ? -19.001 -9.231 58.992 1.00 60.75 104 GLU A CA 1
ATOM 793 C C . GLU A 1 104 ? -17.865 -9.269 60.036 1.00 60.75 104 GLU A C 1
ATOM 795 O O . GLU A 1 104 ? -17.968 -8.694 61.123 1.00 60.75 104 GLU A O 1
ATOM 800 N N . ALA A 1 105 ? -16.745 -9.931 59.737 1.00 58.91 105 ALA A N 1
ATOM 801 C CA . ALA A 1 105 ? -15.540 -9.799 60.551 1.00 58.91 105 ALA A CA 1
ATOM 802 C C . ALA A 1 105 ? -14.982 -8.374 60.382 1.00 58.91 105 ALA A C 1
ATOM 804 O O . ALA A 1 105 ? -14.242 -8.060 59.448 1.00 58.91 105 ALA A O 1
ATOM 805 N N . ALA A 1 106 ? -15.400 -7.477 61.277 1.00 56.94 106 ALA A N 1
ATOM 806 C CA . ALA A 1 106 ? -14.964 -6.091 61.342 1.00 56.94 106 ALA A CA 1
ATOM 807 C C . ALA A 1 106 ? -13.455 -6.014 61.631 1.00 56.94 106 ALA A C 1
ATOM 809 O O . ALA A 1 106 ? -13.021 -6.001 62.780 1.00 56.94 106 ALA A O 1
ATOM 810 N N . GLY A 1 107 ? -12.648 -5.969 60.571 1.00 60.03 107 GLY A N 1
ATOM 811 C CA . GLY A 1 107 ? -11.236 -5.618 60.666 1.00 60.03 107 GLY A CA 1
ATOM 812 C C . GLY A 1 107 ? -11.063 -4.186 61.178 1.00 60.03 107 GLY A C 1
ATOM 813 O O . GLY A 1 107 ? -11.834 -3.287 60.837 1.00 60.03 107 GLY A O 1
ATOM 814 N N . GLU A 1 108 ? -10.040 -3.977 62.001 1.00 55.00 108 GLU A N 1
ATOM 815 C CA . GLU A 1 108 ? -9.707 -2.707 62.650 1.00 55.00 108 GLU A CA 1
ATOM 816 C C . GLU A 1 108 ? -9.197 -1.676 61.623 1.00 55.00 108 GLU A C 1
ATOM 818 O O . GLU A 1 108 ? -8.002 -1.501 61.404 1.00 55.00 108 GLU A O 1
ATOM 823 N N . GLY A 1 109 ? -10.132 -1.040 60.911 1.00 60.16 109 GLY A N 1
ATOM 824 C CA . GLY A 1 109 ? -9.851 -0.076 59.841 1.00 60.16 109 GLY A CA 1
ATOM 825 C C . GLY A 1 109 ? -11.078 0.713 59.368 1.00 60.16 109 GLY A C 1
ATOM 826 O O . GLY A 1 109 ? -11.142 1.124 58.210 1.00 60.16 109 GLY A O 1
ATOM 827 N N . ASP A 1 110 ? -12.071 0.906 60.239 1.00 53.81 110 ASP A N 1
ATOM 828 C CA . ASP A 1 110 ? -13.404 1.422 59.895 1.00 53.81 110 ASP A CA 1
ATOM 829 C C . ASP A 1 110 ? -13.468 2.965 59.930 1.00 53.81 110 ASP A C 1
ATOM 831 O O . ASP A 1 110 ? -14.062 3.575 60.815 1.00 53.81 110 ASP A O 1
ATOM 835 N N . ILE A 1 111 ? -12.790 3.626 58.983 1.00 63.12 111 ILE A N 1
ATOM 836 C CA . ILE A 1 111 ? -12.842 5.099 58.817 1.00 63.12 111 ILE A CA 1
ATOM 837 C C . ILE A 1 111 ? -13.933 5.512 57.805 1.00 63.12 111 ILE A C 1
ATOM 839 O O . ILE A 1 111 ? -14.284 6.687 57.685 1.00 63.12 111 ILE A O 1
ATOM 843 N N . VAL A 1 112 ? -14.520 4.556 57.079 1.00 69.19 112 VAL A N 1
ATOM 844 C CA . VAL A 1 112 ? -15.553 4.818 56.070 1.00 69.19 112 VAL A CA 1
ATOM 845 C C . VAL A 1 112 ? -16.884 4.293 56.583 1.00 69.19 112 VAL A C 1
ATOM 847 O O . VAL A 1 112 ? -17.048 3.091 56.726 1.00 69.19 112 VAL A O 1
ATOM 850 N N . VAL A 1 113 ? -17.850 5.192 56.804 1.00 77.00 113 VAL A N 1
ATOM 851 C CA . VAL A 1 113 ? -19.241 4.829 57.121 1.00 77.00 113 VAL A CA 1
ATOM 852 C C . VAL A 1 113 ? -19.708 3.750 56.142 1.00 77.00 113 VAL A C 1
ATOM 854 O O . VAL A 1 113 ? -19.836 4.016 54.940 1.00 77.00 113 VAL A O 1
ATOM 857 N N . LYS A 1 114 ? -19.929 2.534 56.653 1.00 73.06 114 LYS A N 1
ATOM 858 C CA . LYS A 1 114 ? -20.359 1.397 55.840 1.00 73.06 114 LYS A CA 1
ATOM 859 C C . LYS A 1 114 ? -21.687 1.742 55.182 1.00 73.06 114 LYS A C 1
ATOM 861 O O . LYS A 1 114 ? -22.673 2.060 55.848 1.00 73.06 114 LYS A O 1
ATOM 866 N N . ARG A 1 115 ? -21.693 1.745 53.849 1.00 83.88 115 ARG A N 1
ATOM 867 C CA . ARG A 1 115 ? -22.914 1.985 53.082 1.00 83.88 115 ARG A CA 1
ATOM 868 C C . ARG A 1 115 ? -23.788 0.739 53.174 1.00 83.88 115 ARG A C 1
ATOM 870 O O . ARG A 1 115 ? -23.251 -0.363 53.076 1.00 83.88 115 ARG A O 1
ATOM 877 N N . PRO A 1 116 ? -25.110 0.897 53.336 1.00 85.31 116 PRO A N 1
ATOM 878 C CA . PRO A 1 116 ? -26.004 -0.247 53.355 1.00 85.31 116 PRO A CA 1
ATOM 879 C C . PRO A 1 116 ? -25.913 -1.016 52.025 1.00 85.31 116 PRO A C 1
ATOM 881 O O . PRO A 1 116 ? -25.677 -0.400 50.980 1.00 85.31 116 PRO A O 1
ATOM 884 N N . PRO A 1 117 ? -26.137 -2.342 52.030 1.00 79.88 117 PRO A N 1
ATOM 885 C CA . PRO A 1 117 ? -26.026 -3.184 50.836 1.00 79.88 117 PRO A CA 1
ATOM 886 C C . PRO A 1 117 ? -26.992 -2.766 49.719 1.00 79.88 117 PRO A C 1
ATOM 888 O O . PRO A 1 117 ? -26.678 -2.956 48.547 1.00 79.88 117 PRO A O 1
ATOM 891 N N . SER A 1 118 ? -28.103 -2.096 50.052 1.00 83.25 118 SER A N 1
ATOM 892 C CA . SER A 1 118 ? -29.029 -1.480 49.088 1.00 83.25 118 SER A CA 1
ATOM 893 C C . SER A 1 118 ? -28.382 -0.426 48.181 1.00 83.25 118 SER A C 1
ATOM 895 O O . SER A 1 118 ? -28.921 -0.100 47.127 1.00 83.25 118 SER A O 1
ATOM 897 N N . TYR A 1 119 ? -27.222 0.113 48.570 1.00 84.38 119 TYR A N 1
ATOM 898 C CA . TYR A 1 119 ? -26.441 1.027 47.740 1.00 84.38 119 TYR A CA 1
ATOM 899 C C . TYR A 1 119 ? -25.728 0.309 46.582 1.00 84.38 119 TYR A C 1
ATOM 901 O O . TYR A 1 119 ? -25.490 0.913 45.538 1.00 84.38 119 TYR A O 1
ATOM 909 N N . TYR A 1 120 ? -25.373 -0.965 46.765 1.00 84.44 120 TYR A N 1
ATOM 910 C CA . TYR A 1 120 ? -24.647 -1.771 45.778 1.00 84.44 120 TYR A CA 1
ATOM 911 C C . TYR A 1 120 ? -25.567 -2.735 45.029 1.00 84.44 120 TYR A C 1
ATOM 913 O O . TYR A 1 120 ? -25.361 -2.990 43.844 1.00 84.44 120 TYR A O 1
ATOM 921 N N . PHE A 1 121 ? -26.593 -3.242 45.711 1.00 85.06 121 PHE A N 1
ATOM 922 C CA . PHE A 1 121 ? -27.530 -4.218 45.183 1.00 85.06 121 PHE A CA 1
ATOM 923 C C . PHE A 1 121 ? -28.929 -3.616 45.099 1.00 85.06 121 PHE A C 1
ATOM 925 O O . PHE A 1 121 ? -29.522 -3.217 46.101 1.00 85.06 121 PHE A O 1
ATOM 932 N N . ALA A 1 122 ? -29.488 -3.599 43.892 1.00 82.56 122 ALA A N 1
ATOM 933 C CA . ALA A 1 122 ? -30.900 -3.313 43.689 1.00 82.56 122 ALA A CA 1
ATOM 934 C C . ALA A 1 122 ? -31.706 -4.587 44.001 1.00 82.56 122 ALA A C 1
ATOM 936 O O . ALA A 1 122 ? -32.027 -5.361 43.105 1.00 82.56 122 ALA A O 1
ATOM 937 N N . ILE A 1 123 ? -31.956 -4.835 45.291 1.00 78.62 123 ILE A N 1
ATOM 938 C CA . ILE A 1 123 ? -32.643 -6.046 45.781 1.00 78.62 123 ILE A CA 1
ATOM 939 C C . ILE A 1 123 ? -34.106 -6.061 45.297 1.00 78.62 123 ILE A C 1
ATOM 941 O O . ILE A 1 123 ? -34.579 -7.067 44.771 1.00 78.62 123 ILE A O 1
ATOM 945 N N . ASP A 1 124 ? -34.774 -4.903 45.347 1.00 83.31 124 ASP A N 1
ATOM 946 C CA . ASP A 1 124 ? -36.179 -4.744 44.962 1.00 83.31 124 ASP A CA 1
ATOM 947 C C . ASP A 1 124 ? -36.314 -3.897 43.691 1.00 83.31 124 ASP A C 1
ATOM 949 O O . ASP A 1 124 ? -36.506 -2.680 43.722 1.00 83.31 124 ASP A O 1
ATOM 953 N N . LEU A 1 125 ? -36.198 -4.552 42.537 1.00 87.88 125 LEU A N 1
ATOM 954 C CA . LEU A 1 125 ? -36.439 -3.929 41.235 1.00 87.88 125 LEU A CA 1
ATOM 955 C C . LEU A 1 125 ? -37.921 -4.071 40.852 1.00 87.88 125 LEU A C 1
ATOM 957 O O . LEU A 1 125 ? -38.392 -5.205 40.736 1.00 87.88 125 LEU A O 1
ATOM 961 N N . PRO A 1 126 ? -38.662 -2.972 40.608 1.00 93.19 126 PRO A N 1
ATOM 962 C CA . PRO A 1 126 ? -40.032 -3.066 40.117 1.00 93.19 126 PRO A CA 1
ATOM 963 C C . PRO A 1 126 ? -40.051 -3.653 38.700 1.00 93.19 126 PRO A C 1
ATOM 965 O O . PRO A 1 126 ? -39.182 -3.349 37.881 1.00 93.19 126 PRO A O 1
ATOM 968 N N . ASP A 1 127 ? -41.075 -4.446 38.379 1.00 93.06 127 ASP A N 1
ATOM 969 C CA . ASP A 1 127 ? -41.125 -5.220 37.126 1.00 93.06 127 ASP A CA 1
ATOM 970 C C . ASP A 1 127 ? -41.043 -4.360 35.859 1.00 93.06 127 ASP A C 1
ATOM 972 O O . ASP A 1 127 ? -40.458 -4.778 34.864 1.00 93.06 127 ASP A O 1
ATOM 976 N N . ARG A 1 128 ? -41.558 -3.124 35.900 1.00 94.81 128 ARG A N 1
ATOM 977 C CA . ARG A 1 128 ? -41.407 -2.162 34.793 1.00 94.81 128 ARG A CA 1
ATOM 978 C C . ARG A 1 128 ? -39.938 -1.854 34.500 1.00 94.81 128 ARG A C 1
ATOM 980 O O . ARG A 1 128 ? -39.528 -1.864 33.349 1.00 94.81 128 ARG A O 1
ATOM 987 N N . LEU A 1 129 ? -39.149 -1.627 35.547 1.00 93.50 129 LEU A N 1
ATOM 988 C CA . LEU A 1 129 ? -37.730 -1.301 35.431 1.00 93.50 129 LEU A CA 1
ATOM 989 C C . LEU A 1 129 ? -36.917 -2.539 35.025 1.00 93.50 129 LEU A C 1
ATOM 991 O O . LEU A 1 129 ? -35.974 -2.426 34.251 1.00 93.50 129 LEU A O 1
ATOM 995 N N . ARG A 1 130 ? -37.325 -3.735 35.478 1.00 92.38 130 ARG A N 1
ATOM 996 C CA . ARG A 1 130 ? -36.756 -5.006 34.994 1.00 92.38 130 ARG A CA 1
ATOM 997 C C . ARG A 1 130 ? -36.938 -5.164 33.485 1.00 92.38 130 ARG A C 1
ATOM 999 O O . ARG A 1 130 ? -35.964 -5.446 32.802 1.00 92.38 130 ARG A O 1
ATOM 1006 N N . GLN A 1 131 ? -38.137 -4.899 32.964 1.00 94.88 131 GLN A N 1
ATOM 1007 C CA . GLN A 1 131 ? -38.400 -4.936 31.520 1.00 94.88 131 GLN A CA 1
ATOM 1008 C C . GLN A 1 131 ? -37.563 -3.903 30.756 1.00 94.88 131 GLN A C 1
ATOM 1010 O O . GLN A 1 131 ? -37.017 -4.210 29.700 1.00 94.88 131 GLN A O 1
ATOM 1015 N N . GLU A 1 132 ? -37.416 -2.687 31.288 1.00 95.25 132 GLU A N 1
ATOM 1016 C CA . GLU A 1 132 ? -36.542 -1.667 30.691 1.00 95.25 132 GLU A CA 1
ATOM 1017 C C . GLU A 1 132 ? -35.078 -2.126 30.641 1.00 95.25 132 GLU A C 1
ATOM 1019 O O . GLU A 1 132 ? -34.410 -1.954 29.617 1.00 95.25 132 GLU A O 1
ATOM 1024 N N . TYR A 1 133 ? -34.585 -2.755 31.712 1.00 93.69 133 TYR A N 1
ATOM 1025 C CA . TYR A 1 133 ? -33.239 -3.320 31.739 1.00 93.69 133 TYR A CA 1
ATOM 1026 C C . TYR A 1 133 ? -33.079 -4.495 30.788 1.00 93.69 133 TYR A C 1
ATOM 1028 O O . TYR A 1 133 ? -32.060 -4.557 30.110 1.00 93.69 133 TYR A O 1
ATOM 1036 N N . GLU A 1 134 ? -34.065 -5.382 30.680 1.00 92.31 134 GLU A N 1
ATOM 1037 C CA . GLU A 1 134 ? -34.042 -6.478 29.709 1.00 92.31 134 GLU A CA 1
ATOM 1038 C C . GLU A 1 134 ? -33.955 -5.941 28.276 1.00 92.31 134 GLU A C 1
ATOM 1040 O O . GLU A 1 134 ? -33.103 -6.390 27.512 1.00 92.31 134 GLU A O 1
ATOM 1045 N N . VAL A 1 135 ? -34.744 -4.914 27.939 1.00 94.69 135 VAL A N 1
ATOM 1046 C CA . VAL A 1 135 ? -34.711 -4.254 26.621 1.00 94.69 135 VAL A CA 1
ATOM 1047 C C . VAL A 1 135 ? -33.369 -3.565 26.349 1.00 94.69 135 VAL A C 1
ATOM 1049 O O . VAL A 1 135 ? -32.899 -3.562 25.210 1.00 94.69 135 VAL A O 1
ATOM 1052 N N . ALA A 1 136 ? -32.754 -2.957 27.365 1.00 94.50 136 ALA A N 1
ATOM 1053 C CA . ALA A 1 136 ? -31.461 -2.286 27.226 1.00 94.50 136 ALA A CA 1
ATOM 1054 C C . ALA A 1 136 ? -30.271 -3.262 27.254 1.00 94.50 136 ALA A C 1
ATOM 1056 O O . ALA A 1 136 ? -29.199 -2.949 26.726 1.00 94.50 136 ALA A O 1
ATOM 1057 N N . SER A 1 137 ? -30.440 -4.422 27.888 1.00 94.62 137 SER A N 1
ATOM 1058 C CA . SER A 1 137 ? -29.403 -5.435 28.017 1.00 94.62 137 SER A CA 1
ATOM 1059 C C . SER A 1 137 ? -29.122 -6.096 26.671 1.00 94.62 137 SER A C 1
ATOM 1061 O O . SER A 1 137 ? -30.011 -6.318 25.855 1.00 94.62 137 SER A O 1
ATOM 1063 N N . VAL A 1 138 ? -27.852 -6.404 26.424 1.00 95.69 138 VAL A N 1
ATOM 1064 C CA . VAL A 1 138 ? -27.423 -7.133 25.230 1.00 95.69 138 VAL A CA 1
ATOM 1065 C C . VAL A 1 138 ? -26.877 -8.468 25.699 1.00 95.69 138 VAL A C 1
ATOM 1067 O O . VAL A 1 138 ? -25.934 -8.498 26.494 1.00 95.69 138 VAL A O 1
ATOM 1070 N N . SER A 1 139 ? -27.458 -9.566 25.222 1.00 95.94 139 SER A N 1
ATOM 1071 C CA . SER A 1 139 ? -26.987 -10.900 25.587 1.00 95.94 139 SER A CA 1
ATOM 1072 C C . SER A 1 139 ? -25.631 -11.208 24.936 1.00 95.94 139 SER A C 1
ATOM 1074 O O . SER A 1 139 ? -25.252 -10.629 23.914 1.00 95.94 139 SER A O 1
ATOM 1076 N N . GLY A 1 140 ? -24.880 -12.157 25.503 1.00 95.38 140 GLY A N 1
ATOM 1077 C CA . GLY A 1 140 ? -23.627 -12.615 24.891 1.00 95.38 140 GLY A CA 1
ATOM 1078 C C . GLY A 1 140 ? -23.838 -13.204 23.489 1.00 95.38 140 GLY A C 1
ATOM 1079 O O . GLY A 1 140 ? -23.011 -13.003 22.596 1.00 95.38 140 GLY A O 1
ATOM 1080 N N . GLU A 1 141 ? -24.974 -13.868 23.268 1.00 95.69 141 GLU A N 1
ATOM 1081 C CA . GLU A 1 141 ? -25.366 -14.397 21.960 1.00 95.69 141 GLU A CA 1
ATOM 1082 C C . GLU A 1 141 ? -25.599 -13.275 20.942 1.00 95.69 141 GLU A C 1
ATOM 1084 O O . GLU A 1 141 ? -25.109 -13.372 19.814 1.00 95.69 141 GLU A O 1
ATOM 1089 N N . ASP A 1 142 ? -26.234 -12.171 21.349 1.00 94.94 142 ASP A N 1
ATOM 1090 C CA . ASP A 1 142 ? -26.427 -10.995 20.492 1.00 94.94 142 ASP A CA 1
ATOM 1091 C C . ASP A 1 142 ? -25.098 -10.356 20.089 1.00 94.94 142 ASP A C 1
ATOM 1093 O O . ASP A 1 142 ? -24.923 -9.943 18.940 1.00 94.94 142 ASP A O 1
ATOM 1097 N N . VAL A 1 143 ? -24.122 -10.294 21.001 1.00 94.75 143 VAL A N 1
ATOM 1098 C CA . VAL A 1 143 ? -22.772 -9.799 20.683 1.00 94.75 143 VAL A CA 1
ATOM 1099 C C . VAL A 1 143 ? -22.100 -10.703 19.653 1.00 94.75 143 VAL A C 1
ATOM 1101 O O . VAL A 1 143 ? -21.545 -10.209 18.667 1.00 94.75 143 VAL A O 1
ATOM 1104 N N . LEU A 1 144 ? -22.180 -12.023 19.835 1.00 95.69 144 LEU A N 1
ATOM 1105 C CA . LEU A 1 144 ? -21.611 -12.983 18.889 1.00 95.69 144 LEU A CA 1
ATOM 1106 C C . LEU A 1 144 ? -22.295 -12.894 17.522 1.00 95.69 144 LEU A C 1
ATOM 1108 O O . LEU A 1 144 ? -21.604 -12.872 16.499 1.00 95.69 144 LEU A O 1
ATOM 1112 N N . ALA A 1 145 ? -23.621 -12.773 17.487 1.00 94.69 145 ALA A N 1
ATOM 1113 C CA . ALA A 1 145 ? -24.375 -12.575 16.256 1.00 94.69 145 ALA A CA 1
ATOM 1114 C C . ALA A 1 145 ? -23.941 -11.282 15.546 1.00 94.69 145 ALA A C 1
ATOM 1116 O O . ALA A 1 145 ? -23.574 -11.316 14.368 1.00 94.69 145 ALA A O 1
ATOM 1117 N N . ARG A 1 146 ? -23.865 -10.163 16.279 1.00 91.44 146 ARG A N 1
ATOM 1118 C CA . ARG A 1 146 ? -23.421 -8.859 15.753 1.00 91.44 146 ARG A CA 1
ATOM 1119 C C . ARG A 1 146 ? -21.970 -8.869 15.284 1.00 91.44 146 ARG A C 1
ATOM 1121 O O . ARG A 1 146 ? -21.658 -8.167 14.329 1.00 91.44 146 ARG A O 1
ATOM 1128 N N . SER A 1 147 ? -21.100 -9.665 15.904 1.00 90.31 147 SER A N 1
ATOM 1129 C CA . SER A 1 147 ? -19.687 -9.774 15.510 1.00 90.31 147 SER A CA 1
ATOM 1130 C C . SER A 1 147 ? -19.493 -10.439 14.143 1.00 90.31 147 SER A C 1
ATOM 1132 O O . SER A 1 147 ? -18.566 -10.102 13.408 1.00 90.31 147 SER A O 1
ATOM 1134 N N . ARG A 1 148 ? -20.383 -11.373 13.786 1.00 91.50 148 ARG A N 1
ATOM 1135 C CA . ARG A 1 148 ? -20.388 -12.049 12.481 1.00 91.50 148 ARG A CA 1
ATOM 1136 C C . ARG A 1 148 ? -20.995 -11.172 11.390 1.00 91.50 148 ARG A C 1
ATOM 1138 O O . ARG A 1 148 ? -20.727 -11.385 10.208 1.00 91.50 148 ARG A O 1
ATOM 1145 N N . CYS A 1 149 ? -21.817 -10.199 11.772 1.00 89.06 149 CYS A N 1
ATOM 1146 C CA . CYS A 1 149 ? -22.359 -9.220 10.849 1.00 89.06 149 CYS A CA 1
ATOM 1147 C C . CYS A 1 149 ? -21.293 -8.195 10.460 1.00 89.06 149 CYS A C 1
ATOM 1149 O O . CYS A 1 149 ? -20.526 -7.685 11.272 1.00 89.06 149 CYS A O 1
ATOM 1151 N N . ARG A 1 150 ? -21.286 -7.848 9.177 1.00 86.25 150 ARG A N 1
ATOM 1152 C CA . ARG A 1 150 ? -20.375 -6.852 8.631 1.00 86.25 150 ARG A CA 1
ATOM 1153 C C . ARG A 1 150 ? -20.791 -5.449 9.095 1.00 86.25 150 ARG A C 1
ATOM 1155 O O . ARG A 1 150 ? -21.941 -5.060 8.901 1.00 86.25 150 ARG A O 1
ATOM 1162 N N . SER A 1 151 ? -19.887 -4.684 9.706 1.00 83.56 151 SER A N 1
ATOM 1163 C CA . SER A 1 151 ? -20.176 -3.360 10.279 1.00 83.56 151 SER A CA 1
ATOM 1164 C C . SER A 1 151 ? -19.894 -2.231 9.278 1.00 83.56 151 SER A C 1
ATOM 1166 O O . SER A 1 151 ? -18.926 -1.484 9.387 1.00 83.56 151 SER A O 1
ATOM 1168 N N . TRP A 1 152 ? -20.792 -2.072 8.302 1.00 80.56 152 TRP A N 1
ATOM 1169 C CA . TRP A 1 152 ? -20.672 -1.131 7.174 1.00 80.56 152 TRP A CA 1
ATOM 1170 C C . TRP A 1 152 ? -20.315 0.320 7.558 1.00 80.56 152 TRP A C 1
ATOM 1172 O O . TRP A 1 152 ? -19.676 1.008 6.771 1.00 80.56 152 TRP A O 1
ATOM 1182 N N . GLY A 1 153 ? -20.705 0.788 8.752 1.00 82.19 153 GLY A N 1
ATOM 1183 C CA . GLY A 1 153 ? -20.406 2.142 9.245 1.00 82.19 153 GLY A CA 1
ATOM 1184 C C . GLY A 1 153 ? -19.050 2.309 9.945 1.00 82.19 153 GLY A C 1
ATOM 1185 O O . GLY A 1 153 ? -18.623 3.436 10.175 1.00 82.19 153 GLY A O 1
ATOM 1186 N N . LEU A 1 154 ? -18.378 1.207 10.289 1.00 79.50 154 LEU A N 1
ATOM 1187 C CA . LEU A 1 154 ? -17.048 1.196 10.915 1.00 79.50 154 LEU A CA 1
ATOM 1188 C C . LEU A 1 154 ? -15.954 0.761 9.938 1.00 79.50 154 LEU A C 1
ATOM 1190 O O . LEU A 1 154 ? -14.765 0.951 10.200 1.00 79.50 154 LEU A O 1
ATOM 1194 N N . GLU A 1 155 ? -16.339 0.194 8.796 1.00 81.62 155 GLU A N 1
ATOM 1195 C CA . GLU A 1 155 ? -15.403 -0.074 7.722 1.00 81.62 155 GLU A CA 1
ATOM 1196 C C . GLU A 1 155 ? -14.902 1.249 7.142 1.00 81.62 155 GLU A C 1
ATOM 1198 O O . GLU A 1 155 ? -15.667 2.104 6.701 1.00 81.62 155 GLU A O 1
ATOM 1203 N N . LEU A 1 156 ? -13.580 1.399 7.099 1.00 83.38 156 LEU A N 1
ATOM 1204 C CA . LEU A 1 156 ? -12.897 2.496 6.419 1.00 83.38 156 LEU A CA 1
ATOM 1205 C C . LEU A 1 156 ? -12.147 1.902 5.219 1.00 83.38 156 LEU A C 1
ATOM 1207 O O . LEU A 1 156 ? -10.925 1.759 5.295 1.00 83.38 156 LEU A O 1
ATOM 1211 N N . PRO A 1 157 ? -12.825 1.533 4.107 1.00 80.69 157 PRO A N 1
ATOM 1212 C CA . PRO A 1 157 ? -12.182 0.852 2.982 1.00 80.69 157 PRO A CA 1
ATOM 1213 C C . PRO A 1 157 ? -10.983 1.618 2.421 1.00 80.69 157 PRO A C 1
ATOM 1215 O O . PRO A 1 157 ? -10.022 1.017 1.962 1.00 80.69 157 PRO A O 1
ATOM 1218 N N . TRP A 1 158 ? -11.007 2.952 2.504 1.00 80.25 158 TRP A N 1
ATOM 1219 C CA . TRP A 1 158 ? -9.909 3.818 2.070 1.00 80.25 158 TRP A CA 1
ATOM 1220 C C . TRP A 1 158 ? -8.676 3.783 2.985 1.00 80.25 158 TRP A C 1
ATOM 1222 O O . TRP A 1 158 ? -7.614 4.251 2.581 1.00 80.25 158 TRP A O 1
ATOM 1232 N N . LYS A 1 159 ? -8.801 3.254 4.207 1.00 79.31 159 LYS A N 1
ATOM 1233 C CA . LYS A 1 159 ? -7.681 3.007 5.129 1.00 79.31 159 LYS A CA 1
ATOM 1234 C C . LYS A 1 159 ? -7.235 1.542 5.142 1.00 79.31 159 LYS A C 1
ATOM 1236 O O . LYS A 1 159 ? -6.143 1.257 5.624 1.00 79.31 159 LYS A O 1
ATOM 1241 N N . VAL A 1 160 ? -8.047 0.620 4.624 1.00 80.12 160 VAL A N 1
ATOM 1242 C CA . VAL A 1 160 ? -7.720 -0.810 4.588 1.00 80.12 160 VAL A CA 1
ATOM 1243 C C . VAL A 1 160 ? -6.891 -1.118 3.342 1.00 80.12 160 VAL A C 1
ATOM 1245 O O . VAL A 1 160 ? -7.339 -0.933 2.213 1.00 80.12 160 VAL A O 1
ATOM 1248 N N . THR A 1 161 ? -5.678 -1.630 3.541 1.00 78.12 161 THR A N 1
ATOM 1249 C CA . THR A 1 161 ? -4.857 -2.199 2.465 1.00 78.12 161 THR A CA 1
ATOM 1250 C C . THR A 1 161 ? -4.965 -3.719 2.518 1.00 78.12 161 THR A C 1
ATOM 1252 O O . THR A 1 161 ? -4.445 -4.366 3.422 1.00 78.12 161 THR A O 1
ATOM 1255 N N . THR A 1 162 ? -5.682 -4.313 1.565 1.00 80.81 162 THR A N 1
ATOM 1256 C CA . THR A 1 162 ? -5.785 -5.771 1.461 1.00 80.81 162 THR A CA 1
ATOM 1257 C C . THR A 1 162 ? -4.537 -6.324 0.780 1.00 80.81 162 THR A C 1
ATOM 1259 O O . THR A 1 162 ? -4.322 -6.157 -0.421 1.00 80.81 162 THR A O 1
ATOM 1262 N N . ILE A 1 163 ? -3.685 -6.991 1.556 1.00 80.06 163 ILE A N 1
ATOM 1263 C CA . ILE A 1 163 ? -2.516 -7.692 1.026 1.00 80.06 163 ILE A CA 1
ATOM 1264 C C . ILE A 1 163 ? -2.979 -9.077 0.574 1.00 80.06 163 ILE A C 1
ATOM 1266 O O . ILE A 1 163 ? -3.068 -10.009 1.367 1.00 80.06 163 ILE A O 1
ATOM 1270 N N . THR A 1 164 ? -3.300 -9.223 -0.711 1.00 77.00 164 THR A N 1
ATOM 1271 C CA . THR A 1 164 ? -3.527 -10.546 -1.299 1.00 77.00 164 THR A CA 1
ATOM 1272 C C . THR A 1 164 ? -2.177 -11.217 -1.515 1.00 77.00 164 THR A C 1
ATOM 1274 O O . THR A 1 164 ? -1.430 -10.842 -2.426 1.00 77.00 164 THR A O 1
ATOM 1277 N N . THR A 1 165 ? -1.850 -12.205 -0.686 1.00 67.44 165 THR A N 1
ATOM 1278 C CA . THR A 1 165 ? -0.709 -13.095 -0.898 1.00 67.44 165 THR A CA 1
ATOM 1279 C C . THR A 1 165 ? -1.017 -14.010 -2.081 1.00 67.44 165 THR A C 1
ATOM 1281 O O . THR A 1 165 ? -1.448 -15.149 -1.936 1.00 67.44 165 THR A O 1
ATOM 1284 N N . VAL A 1 166 ? -0.809 -13.508 -3.300 1.00 67.06 166 VAL A N 1
ATOM 1285 C CA . VAL A 1 166 ? -0.680 -14.393 -4.457 1.00 67.06 166 VAL A CA 1
ATOM 1286 C C . VAL A 1 166 ? 0.586 -15.210 -4.233 1.00 67.06 166 VAL A C 1
ATOM 1288 O O . VAL A 1 166 ? 1.702 -14.715 -4.401 1.00 67.06 166 VAL A O 1
ATOM 1291 N N . ALA A 1 167 ? 0.416 -16.453 -3.778 1.00 61.25 167 ALA A N 1
ATOM 1292 C CA . ALA A 1 167 ? 1.480 -17.439 -3.832 1.00 61.25 167 ALA A CA 1
ATOM 1293 C C . ALA A 1 167 ? 2.040 -17.394 -5.258 1.00 61.25 167 ALA A C 1
ATOM 1295 O O . ALA A 1 167 ? 1.280 -17.463 -6.226 1.00 61.25 167 ALA A O 1
ATOM 1296 N N . LYS A 1 168 ? 3.349 -17.154 -5.383 1.00 58.16 168 LYS A N 1
ATOM 1297 C CA . LYS A 1 168 ? 4.043 -17.108 -6.670 1.00 58.16 168 LYS A CA 1
ATOM 1298 C C . LYS A 1 168 ? 3.759 -18.420 -7.395 1.00 58.16 168 LYS A C 1
ATOM 1300 O O . LYS A 1 168 ? 4.358 -19.440 -7.076 1.00 58.16 168 LYS A O 1
ATOM 1305 N N . ALA A 1 169 ? 2.831 -18.386 -8.345 1.00 51.88 169 ALA A N 1
ATOM 1306 C CA . ALA A 1 169 ? 2.634 -19.476 -9.275 1.00 51.88 169 ALA A CA 1
ATOM 1307 C C . ALA A 1 169 ? 3.930 -19.601 -10.081 1.00 51.88 169 ALA A C 1
ATOM 1309 O O . ALA A 1 169 ? 4.317 -18.678 -10.803 1.00 51.88 169 ALA A O 1
ATOM 1310 N N . ASN A 1 170 ? 4.630 -20.717 -9.891 1.00 53.22 170 ASN A N 1
ATOM 1311 C CA . ASN A 1 170 ? 5.709 -21.120 -10.777 1.00 53.22 170 ASN A CA 1
ATOM 1312 C C . ASN A 1 170 ? 5.145 -21.201 -12.207 1.00 53.22 170 ASN A C 1
ATOM 1314 O O . ASN A 1 170 ? 4.056 -21.748 -12.387 1.00 53.22 170 ASN A O 1
ATOM 1318 N N . PRO A 1 171 ? 5.844 -20.676 -13.225 1.00 50.66 171 PRO A N 1
ATOM 1319 C CA . PRO A 1 171 ? 5.312 -20.583 -14.585 1.00 50.66 171 PRO A CA 1
ATOM 1320 C C . PRO A 1 171 ? 5.202 -21.924 -15.339 1.00 50.66 171 PRO A C 1
ATOM 1322 O O . PRO A 1 171 ? 4.901 -21.898 -16.525 1.00 50.66 171 PRO A O 1
ATOM 1325 N N . ASP A 1 172 ? 5.405 -23.071 -14.681 1.00 49.62 172 ASP A N 1
ATOM 1326 C CA . ASP A 1 172 ? 5.505 -24.385 -15.338 1.00 49.62 172 ASP A CA 1
ATOM 1327 C C . ASP A 1 172 ? 4.321 -25.335 -15.109 1.00 49.62 172 ASP A C 1
ATOM 1329 O O . ASP A 1 172 ? 4.287 -26.419 -15.686 1.00 49.62 172 ASP A O 1
ATOM 1333 N N . SER A 1 173 ? 3.303 -24.960 -14.330 1.00 43.88 173 SER A N 1
ATOM 1334 C CA . SER A 1 173 ? 2.089 -25.781 -14.241 1.00 43.88 173 SER A CA 1
ATOM 1335 C C . SER A 1 173 ? 1.006 -25.218 -15.156 1.00 43.88 173 SER A C 1
ATOM 1337 O O . SER A 1 173 ? 0.214 -24.360 -14.756 1.00 43.88 173 SER A O 1
ATOM 1339 N N . GLY A 1 174 ? 0.970 -25.714 -16.393 1.00 53.16 174 GLY A N 1
ATOM 1340 C CA . GLY A 1 174 ? -0.182 -25.571 -17.276 1.00 53.16 174 GLY A CA 1
ATOM 1341 C C . GLY A 1 174 ? -1.411 -26.212 -16.637 1.00 53.16 174 GLY A C 1
ATOM 1342 O O . GLY A 1 174 ? -1.627 -27.411 -16.755 1.00 53.16 174 GLY A O 1
ATOM 1343 N N . SER A 1 175 ? -2.213 -25.407 -15.946 1.00 40.81 175 SER A N 1
ATOM 1344 C CA . SER A 1 175 ? -3.579 -25.771 -15.586 1.00 40.81 175 SER A CA 1
ATOM 1345 C C . SER A 1 175 ? -4.501 -24.617 -15.949 1.00 40.81 175 SER A C 1
ATOM 1347 O O . SER A 1 175 ? -4.353 -23.476 -15.510 1.00 40.81 175 SER A O 1
ATOM 1349 N N . THR A 1 176 ? -5.401 -24.939 -16.864 1.00 47.66 176 THR A N 1
ATOM 1350 C CA . THR A 1 176 ? -6.484 -24.121 -17.379 1.00 47.66 176 THR A CA 1
ATOM 1351 C C . THR A 1 176 ? -7.352 -23.636 -16.221 1.00 47.66 176 THR A C 1
ATOM 1353 O O . THR A 1 176 ? -7.964 -24.440 -15.527 1.00 47.66 176 THR A O 1
ATOM 1356 N N . ALA A 1 177 ? -7.420 -22.322 -16.020 1.00 42.84 177 ALA A N 1
ATOM 1357 C CA . ALA A 1 177 ? -8.395 -21.695 -15.137 1.00 42.84 177 ALA A CA 1
ATOM 1358 C C . ALA A 1 177 ? -9.078 -20.554 -15.894 1.00 42.84 177 ALA A C 1
ATOM 1360 O O . ALA A 1 177 ? -8.638 -19.401 -15.913 1.00 42.84 177 ALA A O 1
ATOM 1361 N N . GLU A 1 178 ? -10.169 -20.925 -16.554 1.00 41.03 178 GLU A N 1
ATOM 1362 C CA . GLU A 1 178 ? -11.222 -20.040 -17.028 1.00 41.03 178 GLU A CA 1
ATOM 1363 C C . GLU A 1 178 ? -11.797 -19.259 -15.840 1.00 41.03 178 GLU A C 1
ATOM 1365 O O . GLU A 1 178 ? -12.729 -19.706 -15.186 1.00 41.03 178 GLU A O 1
ATOM 1370 N N . SER A 1 179 ? -11.211 -18.110 -15.496 1.00 43.84 179 SER A N 1
ATOM 1371 C CA . SER A 1 179 ? -11.838 -17.088 -14.641 1.00 43.84 179 SER A CA 1
ATOM 1372 C C . SER A 1 179 ? -11.000 -15.812 -14.609 1.00 43.84 179 SER A C 1
ATOM 1374 O O . SER A 1 179 ? -10.325 -15.503 -13.634 1.00 43.84 179 SER A O 1
ATOM 1376 N N . SER A 1 180 ? -11.030 -15.028 -15.689 1.00 40.81 180 SER A N 1
ATOM 1377 C CA . SER A 1 180 ? -10.786 -13.576 -15.591 1.00 40.81 180 SER A CA 1
ATOM 1378 C C . SER A 1 180 ? -11.294 -12.801 -16.813 1.00 40.81 180 SER A C 1
ATOM 1380 O O . SER A 1 180 ? -10.648 -11.875 -17.296 1.00 40.81 180 SER A O 1
ATOM 1382 N N . ALA A 1 181 ? -12.503 -13.109 -17.284 1.00 42.41 181 ALA A N 1
ATOM 1383 C CA . ALA A 1 181 ? -13.161 -12.372 -18.369 1.00 42.41 181 ALA A CA 1
ATOM 1384 C C . ALA A 1 181 ? -13.661 -10.962 -17.968 1.00 42.41 181 ALA A C 1
ATOM 1386 O O . ALA A 1 181 ? -14.575 -10.432 -18.589 1.00 42.41 181 ALA A O 1
ATOM 1387 N N . ASN A 1 182 ? -13.098 -10.327 -16.929 1.00 41.53 182 ASN A N 1
ATOM 1388 C CA . ASN A 1 182 ? -13.515 -8.978 -16.534 1.00 41.53 182 ASN A CA 1
ATOM 1389 C C . ASN A 1 182 ? -12.403 -8.092 -15.954 1.00 41.53 182 ASN A C 1
ATOM 1391 O O . ASN A 1 182 ? -12.653 -7.209 -15.133 1.00 41.53 182 ASN A O 1
ATOM 1395 N N . ARG A 1 183 ? -11.155 -8.262 -16.409 1.00 47.72 183 ARG A N 1
ATOM 1396 C CA . ARG A 1 183 ? -10.178 -7.171 -16.294 1.00 47.72 183 ARG A CA 1
ATOM 1397 C C . ARG A 1 183 ? -10.461 -6.187 -17.422 1.00 47.72 183 ARG A C 1
ATOM 1399 O O . ARG A 1 183 ? -9.869 -6.287 -18.495 1.00 47.72 183 ARG A O 1
ATOM 1406 N N . LYS A 1 184 ? -11.398 -5.256 -17.186 1.00 44.06 184 LYS A N 1
ATOM 1407 C CA . LYS A 1 184 ? -11.525 -4.031 -17.993 1.00 44.06 184 LYS A CA 1
ATOM 1408 C C . LYS A 1 184 ? -10.110 -3.535 -18.255 1.00 44.06 184 LYS A C 1
ATOM 1410 O O . LYS A 1 184 ? -9.367 -3.359 -17.297 1.00 44.06 184 LYS A O 1
ATOM 1415 N N . ALA A 1 185 ? -9.739 -3.405 -19.528 1.00 54.88 185 ALA A N 1
ATOM 1416 C CA . ALA A 1 185 ? -8.403 -3.017 -19.949 1.00 54.88 185 ALA A CA 1
ATOM 1417 C C . ALA A 1 185 ? -7.985 -1.758 -19.185 1.00 54.88 185 ALA A C 1
ATOM 1419 O O . ALA A 1 185 ? -8.422 -0.651 -19.513 1.00 54.88 185 ALA A O 1
ATOM 1420 N N . ASP A 1 186 ? -7.197 -1.946 -18.124 1.00 57.53 186 ASP A N 1
ATOM 1421 C CA . ASP A 1 186 ? -6.727 -0.858 -17.290 1.00 57.53 186 ASP A CA 1
ATOM 1422 C C . ASP A 1 186 ? -5.992 0.088 -18.223 1.00 57.53 186 ASP A C 1
ATOM 1424 O O . ASP A 1 186 ? -4.973 -0.271 -18.824 1.00 57.53 186 ASP A O 1
ATOM 1428 N N . LYS A 1 187 ? -6.579 1.274 -18.420 1.00 60.88 187 LYS A N 1
ATOM 1429 C CA . LYS A 1 187 ? -6.063 2.310 -19.312 1.00 60.88 187 LYS A CA 1
ATOM 1430 C C . LYS A 1 187 ? -4.583 2.460 -18.990 1.00 60.88 187 LYS A C 1
ATOM 1432 O O . LYS A 1 187 ? -4.241 2.881 -17.884 1.00 60.88 187 LYS A O 1
ATOM 1437 N N . ARG A 1 188 ? -3.721 2.023 -19.918 1.00 68.94 188 A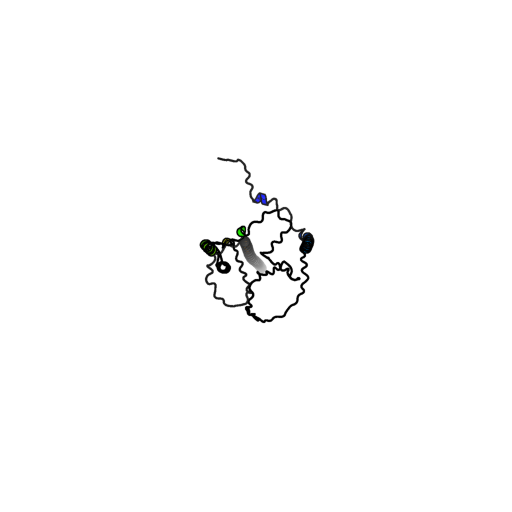RG A N 1
ATOM 1438 C CA . ARG A 1 188 ? -2.293 1.786 -19.665 1.00 68.94 188 ARG A CA 1
ATOM 1439 C C . ARG A 1 188 ? -1.689 3.016 -19.002 1.00 68.94 188 ARG A C 1
ATOM 1441 O O . ARG A 1 188 ? -1.497 4.050 -19.645 1.00 68.94 188 ARG A O 1
ATOM 1448 N N . LYS A 1 189 ? -1.403 2.904 -17.703 1.00 75.00 189 LYS A N 1
ATOM 1449 C CA . LYS A 1 189 ? -0.752 3.974 -16.952 1.00 75.00 189 LYS A CA 1
ATOM 1450 C C . LYS A 1 189 ? 0.597 4.242 -17.610 1.00 75.00 189 LYS A C 1
ATOM 1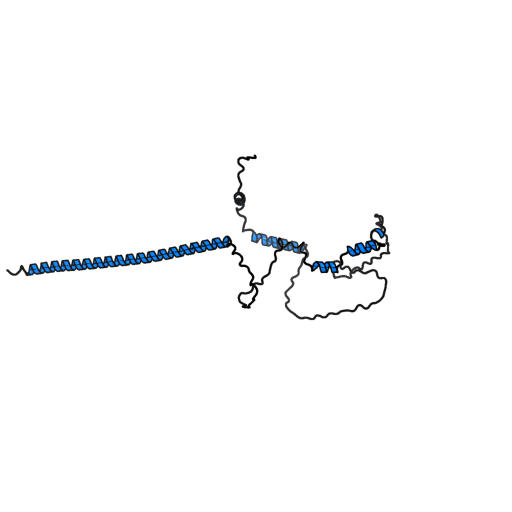452 O O . LYS A 1 189 ? 1.305 3.317 -18.014 1.00 75.00 189 LYS A O 1
ATOM 1457 N N . ARG A 1 190 ? 0.935 5.524 -17.765 1.00 78.88 190 ARG A N 1
ATOM 1458 C CA . ARG A 1 190 ? 2.207 5.928 -18.371 1.00 78.88 190 ARG A CA 1
ATOM 1459 C C . ARG A 1 190 ? 3.357 5.243 -17.619 1.00 78.88 190 ARG A C 1
ATOM 1461 O O . ARG A 1 190 ? 3.343 5.268 -16.388 1.00 78.88 190 ARG A O 1
ATOM 1468 N N . PRO A 1 191 ? 4.364 4.689 -18.321 1.00 85.25 191 PRO A N 1
ATOM 1469 C CA . PRO A 1 191 ? 5.525 4.100 -17.671 1.00 85.25 191 PRO A CA 1
ATOM 1470 C C . PRO A 1 191 ? 6.152 5.088 -16.684 1.00 85.25 191 PRO A C 1
ATOM 1472 O O . PRO A 1 191 ? 6.281 6.291 -16.979 1.00 85.25 191 PRO A O 1
ATOM 1475 N N . GLY A 1 192 ? 6.555 4.575 -15.523 1.00 90.25 192 GLY A N 1
ATOM 1476 C CA . GLY A 1 192 ? 7.220 5.349 -14.479 1.00 90.25 192 GLY A CA 1
ATOM 1477 C C . GLY A 1 192 ? 8.469 6.081 -14.989 1.00 90.25 192 GLY A C 1
ATOM 1478 O O . GLY A 1 192 ? 9.013 5.781 -16.059 1.00 90.25 192 GLY A O 1
ATOM 1479 N N . LYS A 1 193 ? 8.947 7.068 -14.221 1.00 91.00 193 LYS A N 1
ATOM 1480 C CA . LYS A 1 193 ? 10.091 7.920 -14.601 1.00 91.00 193 LYS A CA 1
ATOM 1481 C C . LYS A 1 193 ? 11.349 7.094 -14.914 1.00 91.00 193 LYS A C 1
ATOM 1483 O O . LYS A 1 193 ? 11.938 7.286 -15.975 1.00 91.00 193 LYS A O 1
ATOM 1488 N N . LYS A 1 194 ? 11.695 6.119 -14.060 1.00 92.88 194 LYS A N 1
ATOM 1489 C CA . LYS A 1 194 ? 12.851 5.217 -14.250 1.00 92.88 194 LYS A CA 1
ATOM 1490 C C . LYS A 1 194 ? 12.753 4.420 -15.558 1.00 92.88 194 LYS A C 1
ATOM 1492 O O . LYS A 1 194 ? 13.665 4.468 -16.379 1.00 92.88 194 LYS A O 1
ATOM 1497 N N . THR A 1 195 ? 11.608 3.783 -15.809 1.00 90.69 195 THR A N 1
ATOM 1498 C CA . THR A 1 195 ? 11.352 3.026 -17.048 1.00 90.69 195 THR A CA 1
ATOM 1499 C C . THR A 1 195 ? 11.401 3.902 -18.300 1.00 90.69 195 THR A C 1
ATOM 1501 O O . THR A 1 195 ? 11.943 3.495 -19.322 1.00 90.69 195 THR A O 1
ATOM 1504 N N . ARG A 1 196 ? 10.907 5.142 -18.228 1.00 92.31 196 ARG A N 1
ATOM 1505 C CA . ARG A 1 196 ? 10.943 6.081 -19.359 1.00 92.31 196 ARG A CA 1
ATOM 1506 C C . ARG A 1 196 ? 12.363 6.536 -19.689 1.00 92.31 196 ARG A C 1
ATOM 1508 O O . ARG A 1 196 ? 12.705 6.660 -20.859 1.00 92.31 196 ARG A O 1
ATOM 1515 N N . ILE A 1 197 ? 13.192 6.763 -18.671 1.00 93.38 197 ILE A N 1
ATOM 1516 C CA . ILE A 1 197 ? 14.610 7.100 -18.851 1.00 93.38 197 ILE A CA 1
ATOM 1517 C C . ILE A 1 197 ? 15.363 5.919 -19.476 1.00 93.38 197 ILE A C 1
ATOM 1519 O O . ILE A 1 197 ? 16.131 6.125 -20.413 1.00 93.38 197 ILE A O 1
ATOM 1523 N N . ALA A 1 198 ? 15.106 4.690 -19.019 1.00 94.19 198 ALA A N 1
ATOM 1524 C CA . ALA A 1 198 ? 15.713 3.489 -19.593 1.00 94.19 198 ALA A CA 1
ATOM 1525 C C . ALA A 1 198 ? 15.348 3.307 -21.077 1.00 94.19 198 ALA A C 1
ATOM 1527 O O . ALA A 1 198 ? 16.233 3.073 -21.900 1.00 94.19 198 ALA A O 1
ATOM 1528 N N . LEU A 1 199 ? 14.073 3.498 -21.438 1.00 94.06 199 LEU A N 1
ATOM 1529 C CA . LEU A 1 199 ? 13.629 3.440 -22.835 1.00 94.06 199 LEU A CA 1
ATOM 1530 C C . LEU A 1 199 ? 14.318 4.498 -23.703 1.00 94.06 199 LEU A C 1
ATOM 1532 O O . LEU A 1 199 ? 14.832 4.161 -24.764 1.00 94.06 199 LEU A O 1
ATOM 1536 N N . ARG A 1 200 ? 14.419 5.744 -23.223 1.00 95.69 200 ARG A N 1
ATOM 1537 C CA . ARG A 1 200 ? 15.120 6.820 -23.947 1.00 95.69 200 ARG A CA 1
ATOM 1538 C C . ARG A 1 200 ? 16.602 6.510 -24.166 1.00 95.69 200 ARG A C 1
ATOM 1540 O O . ARG A 1 200 ? 17.125 6.778 -25.242 1.00 95.69 200 ARG A O 1
ATOM 1547 N N . LYS A 1 201 ? 17.286 5.940 -23.165 1.00 97.06 201 LYS A N 1
ATOM 1548 C CA . LYS A 1 201 ? 18.693 5.519 -23.301 1.00 97.06 201 LYS A CA 1
ATOM 1549 C C . LYS A 1 201 ? 18.840 4.396 -24.331 1.00 97.06 201 LYS A C 1
ATOM 1551 O O . LYS A 1 201 ? 19.728 4.466 -25.175 1.00 97.06 201 LYS A O 1
ATOM 1556 N N . ARG A 1 202 ? 17.947 3.400 -24.295 1.00 95.62 202 ARG A N 1
ATOM 1557 C CA . ARG A 1 202 ? 17.938 2.287 -25.257 1.00 95.62 202 ARG A CA 1
ATOM 1558 C C . ARG A 1 202 ? 17.681 2.768 -26.685 1.00 95.62 202 ARG A C 1
ATOM 1560 O O . ARG A 1 202 ? 18.361 2.319 -27.599 1.00 95.62 202 ARG A O 1
ATOM 1567 N N . GLU A 1 203 ? 16.739 3.686 -26.868 1.00 95.62 203 GLU A N 1
ATOM 1568 C CA . GLU A 1 203 ? 16.422 4.275 -28.172 1.00 95.62 203 GLU A CA 1
ATOM 1569 C C . GLU A 1 203 ? 17.598 5.083 -28.734 1.00 95.62 203 GLU A C 1
ATOM 1571 O O . GLU A 1 203 ? 17.948 4.921 -29.901 1.00 95.62 203 GLU A O 1
ATOM 1576 N N . ARG A 1 204 ? 18.261 5.895 -27.899 1.00 95.44 204 ARG A N 1
ATOM 1577 C CA . ARG A 1 204 ? 19.456 6.646 -28.308 1.00 95.44 204 ARG A CA 1
ATOM 1578 C C . ARG A 1 204 ? 20.587 5.713 -28.746 1.00 95.44 204 ARG A C 1
ATOM 1580 O O . ARG A 1 204 ? 21.116 5.887 -29.836 1.00 95.44 204 ARG A O 1
ATOM 1587 N N . ALA A 1 205 ? 20.876 4.679 -27.956 1.00 95.50 205 ALA A N 1
ATOM 1588 C CA . ALA A 1 205 ? 21.896 3.691 -28.299 1.00 95.50 205 ALA A CA 1
ATOM 1589 C C . ALA A 1 205 ? 21.558 2.916 -29.587 1.00 95.50 205 ALA A C 1
ATOM 1591 O O . ALA A 1 205 ? 22.453 2.568 -30.353 1.00 95.50 205 ALA A O 1
ATOM 1592 N N . ALA A 1 206 ? 20.276 2.641 -29.849 1.00 95.44 206 ALA A N 1
ATOM 1593 C CA . ALA A 1 206 ? 19.850 1.994 -31.089 1.00 95.44 206 ALA A CA 1
ATOM 1594 C C . ALA A 1 206 ? 20.056 2.901 -32.313 1.00 95.44 206 ALA A C 1
ATOM 1596 O O . ALA A 1 206 ? 20.556 2.425 -33.332 1.00 95.44 206 ALA A O 1
ATOM 1597 N N . ARG A 1 207 ? 19.732 4.198 -32.200 1.00 94.69 207 ARG A N 1
ATOM 1598 C CA . ARG A 1 207 ? 19.988 5.184 -33.264 1.00 94.69 207 ARG A CA 1
ATOM 1599 C C . ARG A 1 207 ? 21.478 5.337 -33.546 1.00 94.69 207 ARG A C 1
ATOM 1601 O O . ARG A 1 207 ? 21.879 5.205 -34.691 1.00 94.69 207 ARG A O 1
ATOM 1608 N N . GLU A 1 208 ? 22.302 5.489 -32.513 1.00 94.50 208 GLU A N 1
ATOM 1609 C CA . GLU A 1 208 ? 23.759 5.590 -32.672 1.00 94.50 208 GLU A CA 1
ATOM 1610 C C . GLU A 1 208 ? 24.348 4.349 -33.360 1.00 94.50 208 GLU A C 1
ATOM 1612 O O . GLU A 1 208 ? 25.176 4.475 -34.258 1.00 94.50 208 GLU A O 1
ATOM 1617 N N . ARG A 1 209 ? 23.889 3.141 -33.002 1.00 93.69 209 ARG A N 1
ATOM 1618 C CA . ARG A 1 209 ? 24.311 1.902 -33.680 1.00 93.69 209 ARG A CA 1
ATOM 1619 C C . ARG A 1 209 ? 23.919 1.886 -35.153 1.00 93.69 209 ARG A C 1
ATOM 1621 O O . ARG A 1 209 ? 24.738 1.500 -35.981 1.00 93.69 209 ARG A O 1
ATOM 1628 N N . HIS A 1 210 ? 22.696 2.300 -35.471 1.00 93.12 210 HIS A N 1
ATOM 1629 C CA . HIS A 1 210 ? 22.235 2.393 -36.852 1.00 93.12 210 HIS A CA 1
ATOM 1630 C C . HIS A 1 210 ? 23.064 3.415 -37.644 1.00 93.12 210 HIS A C 1
ATOM 1632 O O . HIS A 1 210 ? 23.569 3.096 -38.715 1.00 93.12 210 HIS A O 1
ATOM 1638 N N . ASP A 1 211 ? 23.298 4.603 -37.087 1.00 93.06 211 ASP A N 1
ATOM 1639 C CA . ASP A 1 211 ? 24.086 5.655 -37.738 1.00 93.06 211 ASP A CA 1
ATOM 1640 C C . ASP A 1 211 ? 25.542 5.225 -37.967 1.00 93.06 211 ASP A C 1
ATOM 1642 O O . ASP A 1 211 ? 26.133 5.540 -39.001 1.00 93.06 211 ASP A O 1
ATOM 1646 N N . LEU A 1 212 ? 26.129 4.472 -37.030 1.00 93.69 212 LEU A N 1
ATOM 1647 C CA . LEU A 1 212 ? 27.455 3.878 -37.204 1.00 93.69 212 LEU A CA 1
ATOM 1648 C C . LEU A 1 212 ? 27.469 2.819 -38.310 1.00 93.69 212 LEU A C 1
ATOM 1650 O O . LEU A 1 212 ? 28.407 2.802 -39.105 1.00 93.69 212 LEU A O 1
ATOM 1654 N N . MET A 1 213 ? 26.446 1.964 -38.392 1.00 93.62 213 MET A N 1
ATOM 1655 C CA . MET A 1 213 ? 26.332 0.982 -39.477 1.00 93.62 213 MET A CA 1
ATOM 1656 C C . MET A 1 213 ? 26.216 1.669 -40.840 1.00 93.62 213 MET A C 1
ATOM 1658 O O . MET A 1 213 ? 26.974 1.332 -41.748 1.00 93.62 213 MET A O 1
ATOM 1662 N N . VAL A 1 214 ? 25.371 2.697 -40.955 1.00 95.56 214 VAL A N 1
ATOM 1663 C CA . VAL A 1 214 ? 25.227 3.488 -42.188 1.00 95.56 214 VAL A CA 1
ATOM 1664 C C . VAL A 1 214 ? 26.555 4.140 -42.580 1.00 95.56 214 VAL A C 1
ATOM 1666 O O . VAL A 1 214 ? 26.966 4.039 -43.734 1.00 95.56 214 VAL A O 1
ATOM 1669 N N . LYS A 1 215 ? 27.281 4.753 -41.635 1.00 94.44 215 LYS A N 1
ATOM 1670 C CA . LYS A 1 215 ? 28.608 5.336 -41.911 1.00 94.44 215 LYS A CA 1
ATOM 1671 C C . LYS A 1 215 ? 29.601 4.289 -42.417 1.00 94.44 215 LYS A C 1
ATOM 1673 O O . LYS A 1 215 ? 30.238 4.504 -43.441 1.00 94.44 215 LYS A O 1
ATOM 1678 N N . GLN A 1 216 ? 29.671 3.126 -41.768 1.00 93.50 216 GLN A N 1
ATOM 1679 C CA . GLN A 1 216 ? 30.554 2.042 -42.207 1.00 93.50 216 GLN A CA 1
ATOM 1680 C C . GLN A 1 216 ? 30.206 1.527 -43.609 1.00 93.50 216 GLN A C 1
ATOM 1682 O O . GLN A 1 216 ? 31.102 1.160 -44.370 1.00 93.50 216 GLN A O 1
ATOM 1687 N N . GLU A 1 217 ? 28.924 1.458 -43.962 1.00 92.69 217 GLU A N 1
ATOM 1688 C CA . GLU A 1 217 ? 28.488 1.081 -45.310 1.00 92.69 217 GLU A CA 1
ATOM 1689 C C . GLU A 1 217 ? 28.884 2.129 -46.354 1.00 92.69 217 GLU A C 1
ATOM 1691 O O . GLU A 1 217 ? 29.386 1.767 -47.424 1.00 92.69 217 GLU A O 1
ATOM 1696 N N . MET A 1 218 ? 28.745 3.415 -46.022 1.00 91.56 218 MET A N 1
ATOM 1697 C CA . MET A 1 218 ? 29.188 4.520 -46.874 1.00 91.56 218 MET A CA 1
ATOM 1698 C C . MET A 1 218 ? 30.706 4.490 -47.086 1.00 91.56 218 MET A C 1
ATOM 1700 O O . MET A 1 218 ? 31.153 4.506 -48.235 1.00 91.56 218 MET A O 1
ATOM 1704 N N . ASP A 1 219 ? 31.496 4.307 -46.025 1.00 91.44 219 ASP A N 1
ATOM 1705 C CA . ASP A 1 219 ? 32.961 4.208 -46.103 1.00 91.44 219 ASP A CA 1
ATOM 1706 C C . ASP A 1 219 ? 33.403 3.021 -46.977 1.00 91.44 219 ASP A C 1
ATOM 1708 O O . ASP A 1 219 ? 34.300 3.129 -47.823 1.00 91.44 219 ASP A O 1
ATOM 1712 N N . LYS A 1 220 ? 32.733 1.867 -46.831 1.00 95.56 220 LYS A N 1
ATOM 1713 C CA . LYS A 1 220 ? 32.969 0.688 -47.682 1.00 95.56 220 LYS A CA 1
ATOM 1714 C C . LYS A 1 220 ? 32.646 0.995 -49.146 1.00 95.56 220 LYS A C 1
ATOM 1716 O O . LYS A 1 220 ? 33.430 0.631 -50.031 1.00 95.56 220 LYS A O 1
ATOM 1721 N N . ALA A 1 221 ? 31.530 1.669 -49.422 1.00 91.69 221 ALA A N 1
ATOM 1722 C CA . ALA A 1 221 ? 31.127 2.035 -50.777 1.00 91.69 221 ALA A CA 1
ATOM 1723 C C . ALA A 1 221 ? 32.107 3.030 -51.424 1.00 91.69 221 ALA A C 1
ATOM 1725 O O . ALA A 1 221 ? 32.482 2.864 -52.592 1.00 91.69 221 ALA A O 1
ATOM 1726 N N . GLU A 1 222 ? 32.573 4.029 -50.676 1.00 91.31 222 GLU A N 1
ATOM 1727 C CA . GLU A 1 222 ? 33.579 4.992 -51.129 1.00 91.31 222 GLU A CA 1
ATOM 1728 C C . GLU A 1 222 ? 34.922 4.322 -51.414 1.00 91.31 222 GLU A C 1
ATOM 1730 O O . GLU A 1 222 ? 35.510 4.528 -52.481 1.00 91.31 222 GLU A O 1
ATOM 1735 N N . HIS A 1 223 ? 35.370 3.429 -50.534 1.00 90.44 223 HIS A N 1
ATOM 1736 C CA . HIS A 1 223 ? 36.612 2.692 -50.735 1.00 90.44 223 HIS A CA 1
ATOM 1737 C C . HIS A 1 223 ? 36.580 1.833 -52.010 1.00 90.44 223 HIS A C 1
ATOM 1739 O O . HIS A 1 223 ? 37.558 1.790 -52.767 1.00 90.44 223 HIS A O 1
ATOM 1745 N N . LEU A 1 224 ? 35.445 1.193 -52.312 1.00 91.81 224 LEU A N 1
ATOM 1746 C CA . LEU A 1 224 ? 35.265 0.451 -53.563 1.00 91.81 224 LEU A CA 1
ATOM 1747 C C . LEU A 1 224 ? 35.289 1.370 -54.793 1.00 91.81 224 LEU A C 1
ATOM 1749 O O . LEU A 1 224 ? 35.901 1.012 -55.806 1.00 91.81 224 LEU A O 1
ATOM 1753 N N . LYS A 1 225 ? 34.680 2.560 -54.720 1.00 93.50 225 LYS A N 1
ATOM 1754 C CA . LYS A 1 225 ? 34.750 3.564 -55.798 1.00 93.50 225 LYS A CA 1
ATOM 1755 C C . LYS A 1 225 ? 36.193 4.019 -56.027 1.00 93.50 225 LYS A C 1
ATOM 1757 O O . LYS A 1 225 ? 36.658 3.982 -57.166 1.00 93.50 225 LYS A O 1
ATOM 1762 N N . ILE A 1 226 ? 36.930 4.346 -54.964 1.00 91.44 226 ILE A N 1
ATOM 1763 C CA . ILE A 1 226 ? 38.345 4.751 -55.035 1.00 91.44 226 ILE A CA 1
ATOM 1764 C C . ILE A 1 226 ? 39.212 3.635 -55.636 1.00 91.44 226 ILE A C 1
ATOM 1766 O O . ILE A 1 226 ? 40.079 3.890 -56.474 1.00 91.44 226 ILE A O 1
ATOM 1770 N N . LYS A 1 227 ? 38.976 2.372 -55.264 1.00 93.81 227 LYS A N 1
ATOM 1771 C CA . LYS A 1 227 ? 39.675 1.227 -55.869 1.00 93.81 227 LYS A CA 1
ATOM 1772 C C . LYS A 1 227 ? 39.410 1.126 -57.372 1.00 93.81 227 LYS A C 1
ATOM 1774 O O . LYS A 1 227 ? 40.355 0.975 -58.151 1.00 93.81 227 LYS A O 1
ATOM 1779 N N . LYS A 1 228 ? 38.149 1.259 -57.796 1.00 95.00 228 LYS A N 1
ATOM 1780 C CA . LYS A 1 228 ? 37.770 1.236 -59.219 1.00 95.00 228 LYS A CA 1
ATOM 1781 C C . LYS A 1 228 ? 38.417 2.386 -59.996 1.00 95.00 228 LYS A C 1
ATOM 1783 O O . LYS A 1 228 ? 38.962 2.153 -61.076 1.00 95.00 228 LYS A O 1
ATOM 1788 N N . THR A 1 229 ? 38.424 3.606 -59.455 1.00 93.62 229 THR A N 1
ATOM 1789 C CA . THR A 1 229 ? 39.049 4.763 -60.121 1.00 93.62 229 THR A CA 1
ATOM 1790 C C . THR A 1 229 ? 40.565 4.602 -60.242 1.00 93.62 229 THR A C 1
ATOM 1792 O O . THR A 1 229 ? 41.108 4.839 -61.324 1.00 93.62 229 THR A O 1
ATOM 1795 N N . LYS A 1 230 ? 41.249 4.114 -59.195 1.00 93.12 230 LYS A N 1
ATOM 1796 C CA . LYS A 1 230 ? 42.691 3.798 -59.230 1.00 93.12 230 LYS A CA 1
ATOM 1797 C C . LYS A 1 230 ? 43.020 2.758 -60.303 1.00 93.12 230 LYS A C 1
ATOM 1799 O O . LYS A 1 230 ? 43.922 2.977 -61.113 1.00 93.12 230 LYS A O 1
ATOM 1804 N N . LEU A 1 231 ? 42.257 1.666 -60.360 1.00 93.69 231 LEU A N 1
ATOM 1805 C CA . LEU A 1 231 ? 42.457 0.591 -61.335 1.00 93.69 231 LEU A CA 1
ATOM 1806 C C . LEU A 1 231 ? 42.221 1.081 -62.773 1.00 93.69 231 LEU A C 1
ATOM 1808 O O . LEU A 1 231 ? 43.017 0.790 -63.669 1.00 93.69 231 LEU A O 1
ATOM 1812 N N . ASN A 1 232 ? 41.184 1.891 -62.995 1.00 93.56 232 ASN A N 1
ATOM 1813 C CA . ASN A 1 232 ? 40.914 2.500 -64.298 1.00 93.56 232 ASN A CA 1
ATOM 1814 C C . ASN A 1 232 ? 42.014 3.487 -64.717 1.00 93.56 232 ASN A C 1
ATOM 1816 O O . ASN A 1 232 ? 42.452 3.459 -65.871 1.00 93.56 232 ASN A O 1
ATOM 1820 N N . ARG A 1 233 ? 42.520 4.313 -63.789 1.00 93.75 233 ARG A N 1
ATOM 1821 C CA . ARG A 1 233 ? 43.654 5.217 -64.040 1.00 93.75 233 ARG A CA 1
ATOM 1822 C C . ARG A 1 233 ? 44.911 4.430 -64.414 1.00 93.75 233 ARG A C 1
ATOM 1824 O O . ARG A 1 233 ? 45.545 4.764 -65.412 1.00 93.75 233 ARG A O 1
ATOM 1831 N N . ALA A 1 234 ? 45.223 3.353 -63.692 1.00 91.81 234 ALA A N 1
ATOM 1832 C CA . ALA A 1 234 ? 46.362 2.483 -63.991 1.00 91.81 234 ALA A CA 1
ATOM 1833 C C . ALA A 1 234 ? 46.236 1.807 -65.370 1.00 91.81 234 ALA A C 1
ATOM 1835 O O . ALA A 1 234 ? 47.173 1.851 -66.170 1.00 91.81 234 ALA A O 1
ATOM 1836 N N . LYS A 1 235 ? 45.055 1.266 -65.711 1.00 94.56 235 LYS A N 1
ATOM 1837 C CA . LYS A 1 235 ? 44.781 0.715 -67.053 1.00 94.56 235 LYS A CA 1
ATOM 1838 C C . LYS A 1 235 ? 44.958 1.766 -68.150 1.00 94.56 235 LYS A C 1
ATOM 1840 O O . LYS A 1 235 ? 45.555 1.467 -69.184 1.00 94.56 235 LYS A O 1
ATOM 1845 N N . LYS A 1 236 ? 44.480 2.997 -67.930 1.00 94.44 236 LYS A N 1
ATOM 1846 C CA . LYS A 1 236 ? 44.628 4.108 -68.884 1.00 94.44 236 LYS A CA 1
ATOM 1847 C C . LYS A 1 236 ? 46.095 4.494 -69.076 1.00 94.44 236 LYS A C 1
ATOM 1849 O O . LYS A 1 236 ? 46.514 4.679 -70.215 1.00 94.44 236 LYS A O 1
ATOM 1854 N N . MET A 1 237 ? 46.880 4.557 -67.999 1.00 91.00 237 MET A N 1
ATOM 1855 C CA . MET A 1 237 ? 48.324 4.809 -68.081 1.00 91.00 237 MET A CA 1
ATOM 1856 C C . MET A 1 237 ? 49.054 3.695 -68.841 1.00 91.00 237 MET A C 1
ATOM 1858 O O . MET A 1 237 ? 49.859 3.997 -69.716 1.00 91.00 237 MET A O 1
ATOM 1862 N N . ARG A 1 238 ? 48.705 2.422 -68.603 1.00 91.75 238 ARG A N 1
ATOM 1863 C CA . ARG A 1 238 ? 49.290 1.280 -69.329 1.00 91.75 238 ARG A CA 1
ATOM 1864 C C . ARG A 1 238 ? 48.936 1.278 -70.820 1.00 91.75 238 ARG A C 1
ATOM 1866 O O . ARG A 1 238 ? 49.797 0.981 -71.637 1.00 91.75 238 ARG A O 1
ATOM 1873 N N . ARG A 1 239 ? 47.693 1.623 -71.187 1.00 92.06 239 ARG A N 1
ATOM 1874 C CA . ARG A 1 239 ? 47.290 1.782 -72.600 1.00 92.06 239 ARG A CA 1
ATOM 1875 C C . ARG A 1 239 ? 48.076 2.906 -73.273 1.00 92.06 239 ARG A C 1
ATOM 1877 O O . ARG A 1 239 ? 48.686 2.673 -74.302 1.00 92.06 239 ARG A O 1
ATOM 1884 N N . ARG A 1 240 ? 48.162 4.073 -72.624 1.00 91.62 240 ARG A N 1
ATOM 1885 C CA . ARG A 1 240 ? 48.944 5.215 -73.125 1.00 91.62 240 ARG A CA 1
ATOM 1886 C C . ARG A 1 240 ? 50.426 4.886 -73.316 1.00 91.62 240 ARG A C 1
ATOM 1888 O O . ARG A 1 240 ? 51.002 5.358 -74.285 1.00 91.62 240 ARG A O 1
ATOM 1895 N N . ALA A 1 241 ? 51.038 4.113 -72.416 1.00 91.19 241 ALA A N 1
ATOM 1896 C CA . ALA A 1 241 ? 52.423 3.663 -72.569 1.00 91.19 241 ALA A CA 1
ATOM 1897 C C . ALA A 1 241 ? 52.587 2.763 -73.805 1.00 91.19 241 ALA A C 1
ATOM 1899 O O . ALA A 1 241 ? 53.408 3.069 -74.660 1.00 91.19 241 ALA A O 1
ATOM 1900 N N . LYS A 1 242 ? 51.718 1.755 -73.971 1.00 90.75 242 LYS A N 1
ATOM 1901 C CA . LYS A 1 242 ? 51.713 0.889 -75.163 1.00 90.75 242 LYS A CA 1
ATOM 1902 C C . LYS A 1 242 ? 51.469 1.658 -76.461 1.00 90.75 242 LYS A C 1
ATOM 1904 O O . LYS A 1 242 ? 52.091 1.360 -77.470 1.00 90.75 242 LYS A O 1
ATOM 1909 N N . ASP A 1 243 ? 50.572 2.642 -76.456 1.00 87.81 243 ASP A N 1
ATOM 1910 C CA . ASP A 1 243 ? 50.306 3.464 -77.641 1.00 87.81 243 ASP A CA 1
ATOM 1911 C C . ASP A 1 243 ? 51.504 4.366 -77.973 1.00 87.81 243 ASP A C 1
ATOM 1913 O O . ASP A 1 243 ? 51.798 4.578 -79.145 1.00 87.81 243 ASP A O 1
ATOM 1917 N N . LYS A 1 244 ? 52.227 4.870 -76.962 1.00 90.06 244 LYS A N 1
ATOM 1918 C CA . LYS A 1 244 ? 53.493 5.594 -77.161 1.00 90.06 244 LYS A CA 1
ATOM 1919 C C . LYS A 1 244 ? 54.585 4.678 -77.704 1.00 90.06 244 LYS A C 1
ATOM 1921 O O . LYS A 1 244 ? 55.232 5.061 -78.664 1.00 90.06 244 LYS A O 1
ATOM 1926 N N . GLU A 1 245 ? 54.750 3.480 -77.147 1.00 87.81 245 GLU A N 1
ATOM 1927 C CA . GLU A 1 245 ? 55.697 2.471 -77.645 1.00 87.81 245 GLU A CA 1
ATOM 1928 C C . GLU A 1 245 ? 55.389 2.089 -79.094 1.00 87.81 245 GLU A C 1
ATOM 1930 O O . GLU A 1 245 ? 56.290 2.086 -79.919 1.00 87.81 245 GLU A O 1
ATOM 1935 N N . LYS A 1 246 ? 54.117 1.854 -79.442 1.00 87.31 246 LYS A N 1
ATOM 1936 C CA . LYS A 1 246 ? 53.699 1.579 -80.826 1.00 87.31 246 LYS A CA 1
ATOM 1937 C C . LYS A 1 246 ? 53.941 2.758 -81.763 1.00 87.31 246 LYS A C 1
ATOM 1939 O O . LYS A 1 246 ? 54.351 2.543 -82.895 1.00 87.31 246 LYS A O 1
ATOM 1944 N N . LYS A 1 247 ? 53.690 3.992 -81.313 1.00 85.19 247 LYS A N 1
ATOM 1945 C CA . LYS A 1 247 ? 53.991 5.200 -82.097 1.00 85.19 247 LYS A CA 1
ATOM 1946 C C . LYS A 1 247 ? 55.490 5.366 -82.311 1.00 85.19 247 LYS A C 1
ATOM 1948 O O . LYS A 1 247 ? 55.895 5.623 -83.433 1.00 85.19 247 LYS A O 1
ATOM 1953 N N . LEU A 1 248 ? 56.298 5.186 -81.268 1.00 82.62 248 LEU A N 1
ATOM 1954 C CA . LEU A 1 248 ? 57.755 5.213 -81.379 1.00 82.6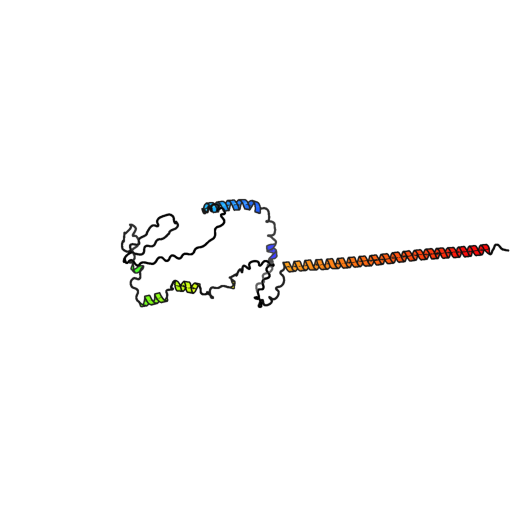2 248 LEU A CA 1
ATOM 1955 C C . LEU A 1 248 ? 58.244 4.095 -82.304 1.00 82.62 248 LEU A C 1
ATOM 1957 O O . LEU A 1 248 ? 59.025 4.382 -83.194 1.00 82.62 248 LEU A O 1
ATOM 1961 N N . ALA A 1 249 ? 57.712 2.876 -82.177 1.00 79.12 249 ALA A N 1
ATOM 1962 C CA . ALA A 1 249 ? 58.023 1.752 -83.057 1.00 79.12 249 ALA A CA 1
ATOM 1963 C C . ALA A 1 249 ? 57.654 2.035 -84.524 1.00 79.12 249 ALA A C 1
ATOM 1965 O O . ALA A 1 249 ? 58.438 1.729 -85.417 1.00 79.12 249 ALA A O 1
ATOM 1966 N N . ALA A 1 250 ? 56.497 2.653 -84.782 1.00 79.50 250 ALA A N 1
ATOM 1967 C CA . ALA A 1 250 ? 56.087 3.065 -86.123 1.00 79.50 250 ALA A CA 1
ATOM 1968 C C . ALA A 1 250 ? 56.990 4.174 -86.684 1.00 79.50 250 ALA A C 1
ATOM 1970 O O . ALA A 1 250 ? 57.407 4.080 -87.829 1.00 79.50 250 ALA A O 1
ATOM 1971 N N . VAL A 1 251 ? 57.358 5.176 -85.879 1.00 78.12 251 VAL A N 1
ATOM 1972 C CA . VAL A 1 251 ? 58.307 6.231 -86.282 1.00 78.12 251 VAL A CA 1
ATOM 1973 C C . VAL A 1 251 ? 59.692 5.644 -86.564 1.00 78.12 251 VAL A C 1
ATOM 1975 O O . VAL A 1 251 ? 60.298 5.980 -87.573 1.00 78.12 251 VAL A O 1
ATOM 1978 N N . THR A 1 252 ? 60.178 4.718 -85.733 1.00 73.88 252 THR A N 1
ATOM 1979 C CA . THR A 1 252 ? 61.452 4.027 -85.983 1.00 73.88 252 THR A CA 1
ATOM 1980 C C . THR A 1 252 ? 61.385 3.095 -87.190 1.00 73.88 252 THR A C 1
ATOM 1982 O O . THR A 1 252 ? 62.388 2.936 -87.871 1.00 73.88 252 THR A O 1
ATOM 1985 N N . ALA A 1 253 ? 60.230 2.487 -87.477 1.00 70.75 253 ALA A N 1
ATOM 1986 C CA . ALA A 1 253 ? 60.040 1.657 -88.665 1.00 70.75 253 ALA A CA 1
ATOM 1987 C C . ALA A 1 253 ? 60.005 2.505 -89.945 1.00 70.75 253 ALA A C 1
ATOM 1989 O O . ALA A 1 253 ? 60.641 2.124 -90.919 1.00 70.75 253 ALA A O 1
ATOM 1990 N N . VAL A 1 254 ? 59.349 3.673 -89.916 1.00 69.69 254 VAL A N 1
ATOM 1991 C CA . VAL A 1 254 ? 59.349 4.647 -91.024 1.00 69.69 254 VAL A CA 1
ATOM 1992 C C . VAL A 1 254 ? 60.757 5.201 -91.265 1.00 69.69 254 VAL A C 1
ATOM 1994 O O . VAL A 1 254 ? 61.231 5.184 -92.397 1.00 69.69 254 VAL A O 1
ATOM 1997 N N . ALA A 1 255 ? 61.480 5.578 -90.206 1.00 65.19 255 ALA A N 1
ATOM 1998 C CA . ALA A 1 255 ? 62.873 6.018 -90.318 1.00 65.19 255 ALA A CA 1
ATOM 1999 C C . ALA A 1 255 ? 63.800 4.910 -90.853 1.00 65.19 255 ALA A C 1
ATOM 2001 O O . ALA A 1 255 ? 64.742 5.186 -91.588 1.00 65.19 255 ALA A O 1
ATOM 2002 N N . ARG A 1 256 ? 63.531 3.640 -90.521 1.00 59.91 256 ARG A N 1
ATOM 2003 C CA . ARG A 1 256 ? 64.294 2.498 -91.046 1.00 59.91 256 ARG A CA 1
ATOM 2004 C C . ARG A 1 256 ? 63.984 2.222 -92.521 1.00 59.91 256 ARG A C 1
ATOM 2006 O O . ARG A 1 256 ? 64.909 1.921 -93.264 1.00 59.91 256 ARG A O 1
ATOM 2013 N N . SER A 1 257 ? 62.734 2.395 -92.958 1.00 58.78 257 SER A N 1
ATOM 2014 C CA . SER A 1 257 ? 62.367 2.289 -94.378 1.00 58.78 257 SER A CA 1
ATOM 2015 C C . SER A 1 257 ? 62.866 3.461 -95.236 1.00 58.78 257 SER A C 1
ATOM 2017 O O . SER A 1 257 ? 63.142 3.264 -96.413 1.00 58.78 257 SER A O 1
ATOM 2019 N N . GLU A 1 258 ? 63.029 4.663 -94.672 1.00 57.25 258 GLU A N 1
ATOM 2020 C CA . GLU A 1 258 ? 63.609 5.813 -95.391 1.00 57.25 258 GLU A CA 1
ATOM 2021 C C . GLU A 1 258 ? 65.122 5.651 -95.621 1.00 57.25 258 GLU A C 1
ATOM 2023 O O . GLU A 1 258 ? 65.612 5.980 -96.698 1.00 57.25 258 GLU A O 1
ATOM 2028 N N . VAL A 1 259 ? 65.853 5.065 -94.665 1.00 58.50 259 VAL A N 1
ATOM 2029 C CA . VAL A 1 259 ? 67.296 4.778 -94.807 1.00 58.50 259 VAL A CA 1
ATOM 2030 C C . VAL A 1 259 ? 67.567 3.630 -95.790 1.00 58.50 259 VAL A C 1
ATOM 2032 O O . VAL A 1 259 ? 68.580 3.645 -96.485 1.00 58.50 259 VAL A O 1
ATOM 2035 N N . GLU A 1 260 ? 66.662 2.653 -95.902 1.00 56.09 260 GLU A N 1
ATOM 2036 C CA . GLU A 1 260 ? 66.760 1.585 -96.912 1.00 56.09 260 GLU A CA 1
ATOM 2037 C C . GLU A 1 260 ? 66.389 2.074 -98.329 1.00 56.09 260 GLU A C 1
ATOM 2039 O O . GLU A 1 260 ? 66.866 1.505 -99.307 1.00 56.09 260 GLU A O 1
ATOM 2044 N N . SER A 1 261 ? 65.617 3.164 -98.462 1.00 52.94 261 SER A N 1
ATOM 2045 C CA . SER A 1 261 ? 65.266 3.766 -99.760 1.00 52.94 261 SER A CA 1
ATOM 2046 C C . SER A 1 261 ? 66.304 4.765 -100.294 1.00 52.94 261 SER A C 1
ATOM 2048 O O . SER A 1 261 ? 66.262 5.075 -101.481 1.00 52.94 261 SER A O 1
ATOM 2050 N N . SER A 1 262 ? 67.228 5.271 -99.468 1.00 53.44 262 SER A N 1
ATOM 2051 C CA . SER A 1 262 ? 68.282 6.217 -99.886 1.00 53.44 262 SER A CA 1
ATOM 2052 C C . SER A 1 262 ? 69.637 5.555 -100.189 1.00 53.44 262 SER A C 1
ATOM 2054 O O . SER A 1 262 ? 70.637 6.250 -100.336 1.00 53.44 262 SER A O 1
ATOM 2056 N N . GLY A 1 263 ? 69.698 4.218 -100.216 1.00 51.09 263 GLY A N 1
ATOM 2057 C CA . GLY A 1 263 ? 70.912 3.428 -100.474 1.00 51.09 263 GLY A CA 1
ATOM 2058 C C . GLY A 1 263 ? 70.949 2.755 -101.851 1.00 51.09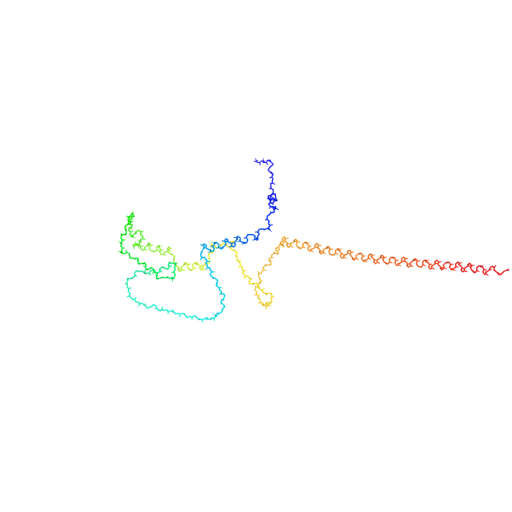 263 GLY A C 1
ATOM 2059 O O . GLY A 1 263 ? 71.644 1.756 -102.019 1.00 51.09 263 GLY A O 1
ATOM 2060 N N . SER A 1 264 ? 70.157 3.225 -102.815 1.00 52.97 264 SER A N 1
ATOM 2061 C CA . SER A 1 264 ? 70.082 2.666 -104.172 1.00 52.97 264 SER A CA 1
ATOM 2062 C C . SER A 1 264 ? 70.021 3.776 -105.222 1.00 52.97 264 SER A C 1
ATOM 2064 O O . SER A 1 264 ? 69.001 3.929 -105.882 1.00 52.97 264 SER A O 1
ATOM 2066 N N . GLU A 1 265 ? 71.106 4.540 -105.357 1.00 39.25 265 GLU A N 1
ATOM 2067 C CA . GLU A 1 265 ? 71.460 5.349 -106.538 1.00 39.25 265 GLU A CA 1
ATOM 2068 C C . GLU A 1 265 ? 72.985 5.385 -106.695 1.00 39.25 265 GLU A C 1
ATOM 2070 O O . GLU A 1 265 ? 73.683 5.472 -105.655 1.00 39.25 265 GLU A O 1
#

Radius of gyration: 53.37 Å; chains: 1; bounding box: 113×85×169 Å